Protein AF-A0A959U140-F1 (afdb_monomer)

Mean predicted aligned error: 4.35 Å

Sequence (196 aa):
MIEHEGTLISEELLEKRFVCDLNACQGACCEQGDSGAPLEVEEARLIKKHYAELEPYMTDRGRRAVAEQGTSVVDLDGELVTPLVQEYAECAFAKKDERGIWQCGIERAYNEGKVPFNKPISCHLYPIRVTKLKHHDALNYHEWPICAPACDCGAKLDVPVFRFLRKSLERVYGTTWFAGLEQIYAEWVKQRARGR

Nearest PDB structures (foldseek):
  2jaa-assembly1_A  TM=1.584E-01  e=1.236E+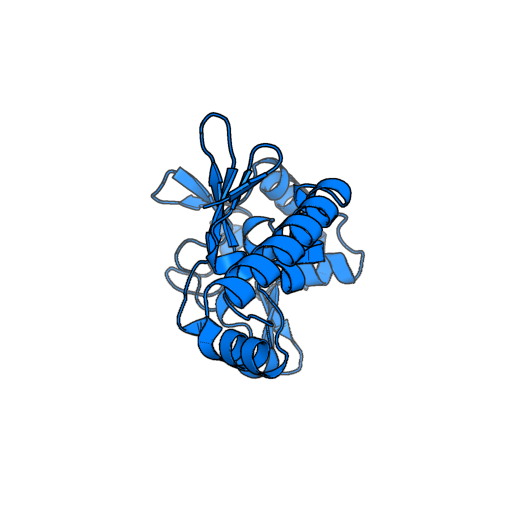00  Shigella flexneri
  5na8-assembly1_A  TM=2.380E-01  e=2.812E+00  Bacteroides thetaiotaomicron VPI-5482
  5na7-assembly1_A  TM=2.958E-01  e=7.734E+00  Bacteroides thetaiotaomicron VPI-5482
  5na8-assembly2_B  TM=2.260E-01  e=3.621E+00  Bacteroides thetaiotaomicron VPI-5482

Radius of gyration: 17.64 Å; Cα contacts (8 Å, |Δi|>4): 326; chains: 1; bounding box: 46×34×48 Å

Structure (mmCIF, N/CA/C/O backbone):
data_AF-A0A959U140-F1
#
_entry.id   AF-A0A959U140-F1
#
loop_
_atom_site.group_PDB
_atom_site.id
_atom_site.type_symbol
_atom_site.label_atom_id
_atom_site.label_alt_id
_atom_site.label_comp_id
_atom_site.label_asym_id
_atom_site.label_entity_id
_atom_site.label_seq_id
_atom_site.pdbx_PDB_ins_code
_atom_site.Cartn_x
_atom_site.Cartn_y
_atom_site.Cartn_z
_atom_site.occupancy
_atom_site.B_iso_or_equiv
_atom_site.auth_seq_id
_atom_site.auth_comp_id
_atom_site.auth_asym_id
_atom_site.auth_atom_id
_atom_site.pdbx_PDB_model_num
ATOM 1 N N . MET A 1 1 ? -10.167 10.375 17.890 1.00 85.81 1 MET A N 1
ATOM 2 C CA . MET A 1 1 ? -8.746 9.972 17.685 1.00 85.81 1 MET A CA 1
ATOM 3 C C . MET A 1 1 ? -8.290 9.236 18.932 1.00 85.81 1 MET A C 1
ATOM 5 O O . MET A 1 1 ? -8.556 9.726 20.023 1.00 85.81 1 MET A O 1
ATOM 9 N N . ILE A 1 2 ? -7.653 8.078 18.778 1.00 94.19 2 ILE A N 1
ATOM 10 C CA . ILE A 1 2 ? -7.236 7.191 19.872 1.00 94.19 2 ILE A CA 1
ATOM 11 C C . ILE A 1 2 ? -5.711 7.097 19.867 1.00 94.19 2 ILE A C 1
ATOM 13 O O . ILE A 1 2 ? -5.126 6.806 18.829 1.00 94.19 2 ILE A O 1
ATOM 17 N N . GLU A 1 3 ? -5.067 7.341 21.005 1.00 95.19 3 GLU A N 1
ATOM 18 C CA . GLU A 1 3 ? -3.620 7.161 21.143 1.00 95.19 3 GLU A CA 1
ATOM 19 C C . GLU A 1 3 ? -3.285 5.700 21.471 1.00 95.19 3 GLU A C 1
ATOM 21 O O . GLU A 1 3 ? -3.909 5.098 22.346 1.00 95.19 3 GLU A O 1
ATOM 26 N N . HIS A 1 4 ? -2.303 5.132 20.770 1.00 95.50 4 HIS A N 1
ATOM 27 C CA . HIS A 1 4 ? -1.826 3.766 20.986 1.00 95.50 4 HIS A CA 1
ATOM 28 C C . HIS A 1 4 ? -0.349 3.639 20.601 1.00 95.50 4 HIS A C 1
ATOM 30 O O . HIS A 1 4 ? -0.009 3.784 19.428 1.00 95.50 4 HIS A O 1
ATOM 36 N N . GLU A 1 5 ? 0.529 3.387 21.576 1.00 93.25 5 GLU A N 1
ATOM 37 C CA . GLU A 1 5 ? 1.962 3.098 21.364 1.00 93.25 5 GLU A CA 1
ATOM 38 C C . GLU A 1 5 ? 2.668 4.058 20.377 1.00 93.25 5 GLU A C 1
ATOM 40 O O . GLU A 1 5 ? 3.321 3.638 19.424 1.00 93.25 5 GLU A O 1
ATOM 45 N N . GLY A 1 6 ? 2.522 5.374 20.578 1.00 92.75 6 GLY A N 1
ATOM 46 C CA . GLY A 1 6 ? 3.150 6.374 19.702 1.00 92.75 6 GLY A CA 1
ATOM 47 C C . GLY A 1 6 ? 2.417 6.602 18.373 1.00 92.75 6 GLY A C 1
ATOM 48 O O . GLY A 1 6 ? 2.947 7.252 17.474 1.00 92.75 6 GLY A O 1
ATOM 49 N N . THR A 1 7 ? 1.185 6.111 18.238 1.00 96.25 7 THR A N 1
ATOM 50 C CA . THR A 1 7 ? 0.317 6.368 17.083 1.00 96.25 7 THR A CA 1
ATOM 51 C C . THR A 1 7 ? -0.971 7.070 17.501 1.00 96.25 7 THR A C 1
ATOM 53 O O . THR A 1 7 ? -1.496 6.827 18.586 1.00 96.25 7 THR A O 1
ATOM 56 N N . LEU A 1 8 ? -1.490 7.943 16.638 1.00 96.56 8 LEU A N 1
ATOM 57 C CA . LEU A 1 8 ? -2.809 8.558 16.755 1.00 96.56 8 LEU A CA 1
ATOM 58 C C . LEU A 1 8 ? -3.720 7.954 15.689 1.00 96.56 8 LEU A C 1
ATOM 60 O O . LEU A 1 8 ? -3.550 8.197 14.499 1.00 96.56 8 LEU A O 1
ATOM 64 N N . ILE A 1 9 ? -4.684 7.154 16.118 1.00 96.56 9 ILE A N 1
ATOM 65 C CA . ILE A 1 9 ? -5.546 6.350 15.256 1.00 96.56 9 ILE A CA 1
ATOM 66 C C . ILE A 1 9 ? -6.888 7.070 15.090 1.00 96.56 9 ILE A C 1
ATOM 68 O O . ILE A 1 9 ? -7.593 7.324 16.074 1.00 96.56 9 ILE A O 1
ATOM 72 N N . SER A 1 10 ? -7.268 7.400 13.852 1.00 96.75 10 SER A N 1
ATOM 73 C CA . SER A 1 10 ? -8.624 7.886 13.573 1.00 96.75 10 SER A CA 1
ATOM 74 C C . SER A 1 10 ? -9.651 6.789 13.872 1.00 96.75 10 SER A C 1
ATOM 76 O O . SER A 1 10 ? -9.468 5.626 13.517 1.00 96.75 10 SER A O 1
ATOM 78 N N . GLU A 1 11 ? -10.767 7.155 14.502 1.00 95.19 11 GLU A N 1
ATOM 79 C CA . GLU A 1 11 ? -11.855 6.214 14.812 1.00 95.19 11 GLU A CA 1
ATOM 80 C C . GLU A 1 11 ? -12.504 5.638 13.552 1.00 95.19 11 GLU A C 1
ATOM 82 O O . GLU A 1 11 ? -13.079 4.551 13.590 1.00 95.19 11 GLU A O 1
ATOM 87 N N . GLU A 1 12 ? -12.336 6.306 12.410 1.00 95.94 12 GLU A N 1
ATOM 88 C CA . GLU A 1 12 ? -12.775 5.797 11.114 1.00 95.94 12 GLU A CA 1
ATOM 89 C C . GLU A 1 12 ? -12.120 4.462 10.756 1.00 95.94 12 GLU A C 1
ATOM 91 O O . GLU A 1 12 ? -12.743 3.652 10.076 1.00 95.94 12 GLU A O 1
ATOM 96 N N . LEU A 1 13 ? -10.915 4.172 11.262 1.00 95.81 13 LEU A N 1
ATOM 97 C CA . LEU A 1 13 ? -10.267 2.873 11.049 1.00 95.81 13 LEU A CA 1
ATOM 98 C C . LEU A 1 13 ? -11.027 1.731 11.743 1.00 95.81 13 LEU A C 1
ATOM 100 O O . LEU A 1 13 ? -10.953 0.584 11.294 1.00 95.81 13 LEU A O 1
ATOM 104 N N . LEU A 1 14 ? -11.737 2.042 12.830 1.00 95.81 14 LEU A N 1
ATOM 105 C CA . LEU A 1 14 ? -12.550 1.107 13.612 1.00 95.81 14 LEU A CA 1
ATOM 106 C C . LEU A 1 14 ? -13.997 1.047 13.100 1.00 95.81 14 LEU A C 1
ATOM 108 O O . LEU A 1 14 ? -14.635 -0.008 13.130 1.00 95.81 14 LEU A O 1
ATOM 112 N N . GLU A 1 15 ? -14.516 2.180 12.629 1.00 94.06 15 GLU A N 1
ATOM 113 C CA . GLU A 1 15 ? -15.898 2.331 12.177 1.00 94.06 15 GLU A CA 1
ATOM 114 C C . GLU A 1 15 ? -16.108 1.887 10.732 1.00 94.06 15 GLU A C 1
ATOM 116 O O . GLU A 1 15 ? -17.000 1.080 10.457 1.00 94.06 15 GLU A O 1
ATOM 121 N N . LYS A 1 16 ? -15.291 2.389 9.803 1.00 94.69 16 LYS A N 1
ATOM 122 C CA . LYS A 1 16 ? -15.476 2.137 8.375 1.00 94.69 16 LYS A CA 1
ATOM 123 C C . LYS A 1 16 ? -15.203 0.672 8.059 1.00 94.69 16 LYS A C 1
ATOM 125 O O . LYS A 1 16 ? -14.376 0.004 8.690 1.00 94.69 16 LYS A O 1
ATOM 130 N N . ARG A 1 17 ? -15.921 0.175 7.057 1.00 94.94 17 ARG A N 1
ATOM 131 C CA . ARG A 1 17 ? -15.790 -1.188 6.557 1.00 94.94 17 ARG A CA 1
ATOM 132 C C . ARG A 1 17 ? -15.119 -1.179 5.201 1.00 94.94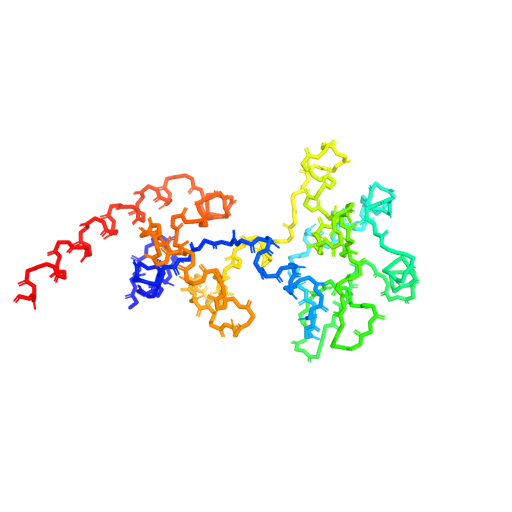 17 ARG A C 1
ATOM 134 O O . ARG A 1 17 ? -15.478 -0.372 4.350 1.00 94.94 17 ARG A O 1
ATOM 141 N N . PHE A 1 18 ? -14.140 -2.056 5.015 1.00 93.81 18 PHE A N 1
ATOM 142 C CA . PHE A 1 18 ? -13.343 -2.073 3.796 1.00 93.81 18 PHE A CA 1
ATOM 143 C C . PHE A 1 18 ? -12.771 -3.459 3.525 1.00 93.81 18 PHE A C 1
ATOM 145 O O . PHE A 1 18 ? -12.113 -4.040 4.385 1.00 93.81 18 PHE A O 1
ATOM 152 N N . VAL A 1 19 ? -12.974 -3.959 2.309 1.00 90.81 19 VAL A N 1
ATOM 153 C CA . VAL A 1 19 ? -12.273 -5.129 1.771 1.00 90.81 19 VAL A CA 1
ATOM 154 C C . VAL A 1 19 ? -11.965 -4.850 0.308 1.00 90.81 19 VAL A C 1
ATOM 156 O O . VAL A 1 19 ? -12.880 -4.685 -0.493 1.00 90.81 19 VAL A O 1
ATOM 159 N N . CYS A 1 20 ? -10.680 -4.789 -0.049 1.00 86.94 20 CYS A N 1
ATOM 160 C CA . CYS A 1 20 ? -10.283 -4.588 -1.441 1.00 86.94 20 CYS A CA 1
ATOM 161 C C . CYS A 1 20 ? -10.758 -5.760 -2.309 1.00 86.94 20 CYS A C 1
ATOM 163 O O . CYS A 1 20 ? -10.416 -6.912 -2.037 1.00 86.94 20 CYS A O 1
ATOM 165 N N . ASP A 1 21 ? -11.495 -5.452 -3.375 1.00 82.81 21 ASP A N 1
ATOM 166 C CA . ASP A 1 21 ? -11.892 -6.412 -4.400 1.00 82.81 21 ASP A CA 1
ATOM 167 C C . ASP A 1 21 ? -11.364 -5.956 -5.761 1.00 82.81 21 ASP A C 1
ATOM 169 O O . ASP A 1 21 ? -11.948 -5.097 -6.425 1.00 82.81 21 ASP A O 1
ATOM 173 N N . LEU A 1 22 ? -10.246 -6.553 -6.181 1.00 81.56 22 LEU A N 1
ATOM 174 C CA . LEU A 1 22 ? -9.619 -6.265 -7.470 1.00 81.56 22 LEU A CA 1
ATOM 175 C C . LEU A 1 22 ? -10.513 -6.639 -8.661 1.00 81.56 22 LEU A C 1
ATOM 177 O O . LEU A 1 22 ? -10.368 -6.044 -9.725 1.00 81.56 22 LEU A O 1
ATOM 181 N N . ASN A 1 23 ? -11.461 -7.571 -8.503 1.00 81.56 23 ASN A N 1
ATOM 182 C CA . ASN A 1 23 ? -12.421 -7.872 -9.567 1.00 81.56 23 ASN A CA 1
ATOM 183 C C . ASN A 1 23 ? -13.423 -6.730 -9.748 1.00 81.56 23 ASN A C 1
ATOM 185 O O . ASN A 1 23 ? -13.858 -6.475 -10.868 1.00 81.56 23 ASN A O 1
ATOM 189 N N . ALA A 1 24 ? -13.777 -6.046 -8.661 1.00 81.25 24 ALA A N 1
ATOM 190 C CA . ALA A 1 24 ? -14.727 -4.946 -8.691 1.00 81.25 24 ALA A CA 1
ATOM 191 C C . ALA A 1 24 ? -14.062 -3.612 -9.066 1.00 81.25 24 ALA A C 1
ATOM 193 O O . ALA A 1 24 ? -14.617 -2.862 -9.864 1.00 81.25 24 ALA A O 1
ATOM 194 N N . CYS A 1 25 ? -12.870 -3.318 -8.531 1.00 82.44 25 CYS A N 1
ATOM 195 C CA . CYS A 1 25 ? -12.177 -2.045 -8.777 1.00 82.44 25 CYS A CA 1
ATOM 196 C C . CYS A 1 25 ? -11.183 -2.077 -9.949 1.00 82.44 25 CYS A C 1
ATOM 198 O O . CYS A 1 25 ? -10.631 -1.036 -10.293 1.00 82.44 25 CYS A O 1
ATOM 200 N N . GLN A 1 26 ? -10.912 -3.252 -10.534 1.00 87.25 26 GLN A N 1
ATOM 201 C CA . GLN A 1 26 ? -9.998 -3.445 -11.674 1.00 87.25 26 GLN A CA 1
ATOM 202 C C . GLN A 1 26 ? -8.560 -2.934 -11.441 1.00 87.25 26 GLN A C 1
ATOM 204 O O . GLN A 1 26 ? -7.794 -2.745 -12.386 1.00 87.25 26 GLN A O 1
ATOM 209 N N . GLY A 1 27 ? -8.168 -2.738 -10.177 1.00 84.25 27 GLY A N 1
ATOM 210 C CA . GLY A 1 27 ? -6.861 -2.191 -9.812 1.00 84.25 27 GLY A CA 1
ATOM 211 C C . GLY A 1 27 ? -6.727 -0.686 -10.060 1.00 84.25 27 GLY A C 1
ATOM 212 O O . GLY A 1 27 ? -5.613 -0.210 -10.266 1.00 84.25 27 GLY A O 1
ATOM 213 N N . ALA A 1 28 ? -7.832 0.067 -10.012 1.00 84.62 28 ALA A N 1
ATOM 214 C CA . ALA A 1 28 ? -7.867 1.510 -10.272 1.00 84.62 28 ALA A CA 1
ATOM 215 C C . ALA A 1 28 ? -6.794 2.320 -9.518 1.00 84.62 28 ALA A C 1
ATOM 217 O O . ALA A 1 28 ? -6.257 3.275 -10.067 1.00 84.62 28 ALA A O 1
ATOM 218 N N . CYS A 1 29 ? -6.404 1.916 -8.302 1.00 82.69 29 CYS A N 1
ATOM 219 C CA . CYS A 1 29 ? -5.351 2.593 -7.533 1.00 82.69 29 CYS A CA 1
ATOM 220 C C . CYS A 1 29 ? -3.943 2.486 -8.150 1.00 82.69 29 CYS A C 1
ATOM 222 O O . CYS A 1 29 ? -3.062 3.257 -7.785 1.00 82.69 29 CYS A O 1
ATOM 224 N N . CYS A 1 30 ? -3.716 1.529 -9.054 1.00 84.62 30 CYS A N 1
ATOM 225 C CA . CYS A 1 30 ? -2.473 1.375 -9.815 1.00 84.62 30 CYS A CA 1
ATOM 226 C C . CYS A 1 30 ? -2.535 2.056 -11.195 1.00 84.62 30 CYS A C 1
ATOM 228 O O . CYS A 1 30 ? -1.489 2.281 -11.802 1.00 84.62 30 CYS A O 1
ATOM 230 N N . GLU A 1 31 ? -3.740 2.361 -11.687 1.00 84.25 31 GLU A N 1
ATOM 231 C CA . GLU A 1 31 ? -3.989 3.006 -12.984 1.00 84.25 31 GLU A CA 1
ATOM 232 C C . GLU A 1 31 ? -4.129 4.526 -12.869 1.00 84.25 31 GLU A C 1
ATOM 234 O O . GLU A 1 31 ? -3.655 5.251 -13.733 1.00 84.25 31 GLU A O 1
ATOM 239 N N . GLN A 1 32 ? -4.780 5.011 -11.813 1.00 79.50 32 GLN A N 1
ATOM 240 C CA . GLN A 1 32 ? -5.124 6.421 -11.630 1.00 79.50 32 GLN A CA 1
ATOM 241 C C . GLN A 1 32 ? -4.177 7.058 -10.609 1.00 79.50 32 GLN A C 1
ATOM 243 O O . GLN A 1 32 ? -4.588 7.410 -9.505 1.00 79.50 32 GLN A O 1
ATOM 248 N N . GLY A 1 33 ? -2.885 7.124 -10.934 1.00 73.50 33 GLY A N 1
ATOM 249 C CA . GLY A 1 33 ? -1.888 7.764 -10.079 1.00 73.50 33 GLY A CA 1
ATOM 250 C C . GLY A 1 33 ? -1.924 9.284 -10.220 1.00 73.50 33 GLY A C 1
ATOM 251 O O . GLY A 1 33 ? -1.907 9.780 -11.337 1.00 73.50 33 GLY A O 1
ATOM 252 N N . ASP A 1 34 ? -1.953 10.010 -9.101 1.00 74.62 34 ASP A N 1
ATOM 253 C CA . ASP A 1 34 ? -1.853 11.480 -9.081 1.00 74.62 34 ASP A CA 1
ATOM 254 C C . ASP A 1 34 ? -0.375 11.918 -9.062 1.00 74.62 34 ASP A C 1
ATOM 256 O O . ASP A 1 34 ? 0.154 12.381 -10.067 1.00 74.62 34 ASP A O 1
ATOM 260 N N . SER A 1 35 ? 0.337 11.603 -7.970 1.00 75.56 35 SER A N 1
ATOM 261 C CA . SER A 1 35 ? 1.776 11.881 -7.783 1.00 75.56 35 SER A CA 1
ATOM 262 C C . SER A 1 35 ? 2.632 10.603 -7.663 1.00 75.56 35 SER A C 1
ATOM 264 O O . SER A 1 35 ? 3.805 10.629 -7.319 1.00 75.56 35 SER A O 1
ATOM 266 N N . GLY A 1 36 ? 2.055 9.425 -7.927 1.00 85.56 36 GLY A N 1
ATOM 267 C CA . GLY A 1 36 ? 2.703 8.147 -7.611 1.00 85.56 36 GLY A CA 1
ATOM 268 C C . GLY A 1 36 ? 2.639 7.795 -6.122 1.00 85.56 36 GLY A C 1
ATOM 269 O O . GLY A 1 36 ? 1.980 8.457 -5.324 1.00 85.56 36 GLY A O 1
ATOM 270 N N . ALA A 1 37 ? 3.243 6.669 -5.747 1.00 90.12 37 ALA A N 1
ATOM 271 C CA . ALA A 1 37 ? 3.233 6.188 -4.372 1.00 90.12 37 ALA A CA 1
ATOM 272 C C . ALA A 1 37 ? 4.430 6.742 -3.590 1.00 90.12 37 ALA A C 1
ATOM 274 O O . ALA A 1 37 ? 5.555 6.504 -4.035 1.00 90.12 37 ALA A O 1
ATOM 275 N N . PRO A 1 38 ? 4.226 7.385 -2.424 1.00 93.31 38 PRO A N 1
ATOM 276 C CA . PRO A 1 38 ? 5.318 7.800 -1.548 1.00 93.31 38 PRO A CA 1
ATOM 277 C C . PRO A 1 38 ? 6.220 6.629 -1.161 1.00 93.31 38 PRO A C 1
ATOM 279 O O . PRO A 1 38 ? 5.736 5.525 -0.886 1.00 93.31 38 PRO A O 1
ATOM 282 N N . LEU A 1 39 ? 7.523 6.875 -1.147 1.00 94.75 39 LEU A N 1
ATOM 283 C CA . LEU A 1 39 ? 8.579 5.910 -0.886 1.00 94.75 39 LEU A CA 1
ATOM 284 C C . LEU A 1 39 ? 9.422 6.368 0.294 1.00 94.75 39 LEU A C 1
ATOM 286 O O . LEU A 1 39 ? 9.939 7.485 0.317 1.00 94.75 39 LEU A O 1
ATOM 290 N N . GLU A 1 40 ? 9.683 5.447 1.213 1.00 94.12 40 GLU A N 1
ATOM 291 C CA . GLU A 1 40 ? 10.79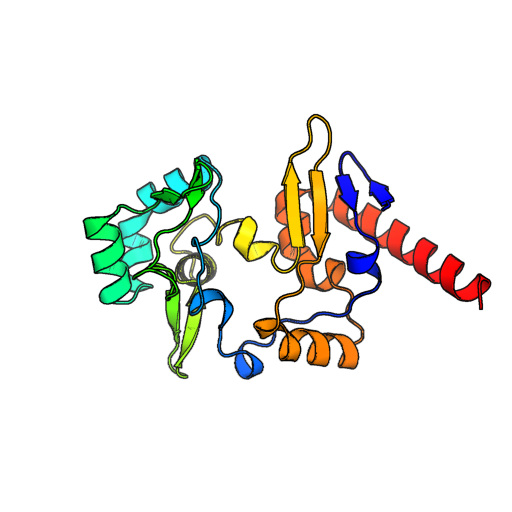3 5.623 2.140 1.00 94.12 40 GLU A CA 1
ATOM 292 C C . GLU A 1 40 ? 12.130 5.531 1.384 1.00 94.12 40 GLU A C 1
ATOM 294 O O . GLU A 1 40 ? 12.263 4.825 0.376 1.00 94.12 40 GLU A O 1
ATOM 299 N N . VAL A 1 41 ? 13.168 6.193 1.900 1.00 94.50 41 VAL A N 1
ATOM 300 C CA . VAL A 1 41 ? 14.502 6.213 1.266 1.00 94.50 41 VAL A CA 1
ATOM 301 C C . VAL A 1 41 ? 15.039 4.797 1.026 1.00 94.50 41 VAL A C 1
ATOM 303 O O . VAL A 1 41 ? 15.617 4.515 -0.027 1.00 94.50 41 VAL A O 1
ATOM 306 N N . GLU A 1 42 ? 14.831 3.884 1.976 1.00 95.44 42 GLU A N 1
ATOM 307 C CA . GLU A 1 42 ? 15.262 2.491 1.824 1.00 95.44 42 GLU A CA 1
ATOM 308 C C . GLU A 1 42 ? 14.416 1.715 0.808 1.00 95.44 42 GLU A C 1
ATOM 310 O O . GLU A 1 42 ? 14.955 0.871 0.092 1.00 95.44 42 GLU A O 1
ATOM 315 N N . GLU A 1 43 ? 13.123 2.021 0.671 1.00 96.44 43 GLU A N 1
ATOM 316 C CA . GLU A 1 43 ? 12.268 1.403 -0.349 1.00 96.44 43 GLU A CA 1
ATOM 317 C C . GLU A 1 43 ? 12.736 1.798 -1.751 1.00 96.44 43 GLU A C 1
ATOM 319 O O . GLU A 1 43 ? 12.936 0.927 -2.598 1.00 96.44 43 GLU A O 1
ATOM 324 N N . ALA A 1 44 ? 13.021 3.082 -1.982 1.00 96.56 44 ALA A N 1
ATOM 325 C CA . ALA A 1 44 ? 13.566 3.550 -3.255 1.00 96.56 44 ALA A CA 1
ATOM 326 C C . ALA A 1 44 ? 14.925 2.908 -3.581 1.00 96.56 44 ALA A C 1
ATOM 328 O O . ALA A 1 44 ? 15.179 2.516 -4.725 1.00 96.56 44 ALA A O 1
ATOM 329 N N . ARG A 1 45 ? 15.796 2.736 -2.577 1.00 97.19 45 ARG A N 1
ATOM 330 C CA . ARG A 1 45 ? 17.077 2.029 -2.746 1.00 97.19 45 ARG A CA 1
ATOM 331 C C . ARG A 1 45 ? 16.884 0.559 -3.107 1.00 97.19 45 ARG A C 1
ATOM 333 O O . ARG A 1 45 ? 17.585 0.069 -3.991 1.00 97.19 45 ARG A O 1
ATOM 340 N N . LEU A 1 46 ? 15.955 -0.137 -2.453 1.00 97.50 46 LEU A N 1
ATOM 341 C CA . LEU A 1 46 ? 15.643 -1.539 -2.741 1.00 97.50 46 LEU A CA 1
ATOM 342 C C . LEU A 1 46 ? 15.057 -1.713 -4.145 1.00 97.50 46 LEU A C 1
ATOM 344 O O . LEU A 1 46 ? 15.518 -2.584 -4.883 1.00 97.50 46 LEU A O 1
ATOM 348 N N . ILE A 1 47 ? 14.121 -0.848 -4.543 1.00 97.44 47 ILE A N 1
ATOM 349 C CA . ILE A 1 47 ? 13.550 -0.830 -5.898 1.00 97.44 47 ILE A CA 1
ATOM 350 C C . ILE A 1 47 ? 14.657 -0.623 -6.933 1.00 97.44 47 ILE A C 1
ATOM 352 O O . ILE A 1 47 ? 14.751 -1.386 -7.892 1.00 97.44 47 ILE A O 1
ATOM 356 N N . LYS A 1 48 ? 15.543 0.358 -6.717 1.00 97.50 48 LYS A N 1
ATOM 357 C CA . LYS A 1 48 ? 16.675 0.615 -7.615 1.00 97.50 48 LYS A CA 1
ATOM 358 C C . LYS A 1 48 ? 17.621 -0.580 -7.714 1.00 97.50 48 LYS A C 1
ATOM 360 O O . LYS A 1 48 ? 18.058 -0.931 -8.806 1.00 97.50 48 LYS A O 1
ATOM 365 N N . LYS A 1 49 ? 17.946 -1.197 -6.575 1.00 98.00 49 LYS A N 1
ATOM 366 C CA . LYS A 1 49 ? 18.856 -2.346 -6.495 1.00 98.00 49 LYS A CA 1
ATOM 367 C C . LYS A 1 49 ? 18.317 -3.569 -7.237 1.00 98.00 49 LYS A C 1
ATOM 369 O O . LYS A 1 49 ? 19.107 -4.278 -7.847 1.00 98.00 49 LYS A O 1
ATOM 374 N N . HIS A 1 50 ? 17.008 -3.799 -7.175 1.00 98.00 50 HIS A N 1
ATOM 375 C CA . HIS A 1 50 ? 16.346 -4.983 -7.726 1.00 98.00 50 HIS A CA 1
ATOM 376 C C . HIS A 1 50 ? 15.546 -4.694 -9.004 1.00 98.00 50 HIS A C 1
ATOM 378 O O . HIS A 1 50 ? 14.593 -5.400 -9.333 1.00 98.00 50 HIS A O 1
ATOM 384 N N . TYR A 1 51 ? 15.889 -3.623 -9.726 1.00 97.62 51 TYR A N 1
ATOM 385 C CA . TYR A 1 51 ? 15.142 -3.223 -10.917 1.00 97.62 51 TYR A CA 1
ATOM 386 C C . TYR A 1 51 ? 15.123 -4.318 -11.994 1.00 97.62 51 TYR A C 1
ATOM 388 O O . TYR A 1 51 ? 14.087 -4.539 -12.610 1.00 97.62 51 TYR A O 1
ATOM 396 N N . ALA A 1 52 ? 16.231 -5.040 -12.186 1.00 97.44 52 ALA A N 1
ATOM 397 C CA . ALA A 1 52 ? 16.318 -6.107 -13.184 1.00 97.44 52 ALA A CA 1
ATOM 398 C C . ALA A 1 52 ? 15.324 -7.250 -12.903 1.00 97.44 52 ALA A C 1
ATOM 400 O O . ALA A 1 52 ? 14.753 -7.826 -13.826 1.00 97.44 52 ALA A O 1
ATOM 401 N N . GLU A 1 53 ? 15.079 -7.559 -11.629 1.00 97.75 53 GLU A N 1
ATOM 402 C CA . GLU A 1 53 ? 14.089 -8.547 -11.203 1.00 97.75 53 GLU A CA 1
ATOM 403 C C . GLU A 1 53 ? 12.653 -8.013 -11.286 1.00 97.75 53 GLU A C 1
ATOM 405 O O . GLU A 1 53 ? 11.723 -8.800 -11.461 1.00 97.75 53 GLU A O 1
ATOM 410 N N . LEU A 1 54 ? 12.463 -6.694 -11.181 1.00 97.06 54 LEU A N 1
ATOM 411 C CA . LEU A 1 54 ? 11.163 -6.028 -11.308 1.00 97.06 54 LEU A CA 1
ATOM 412 C C . LEU A 1 54 ? 10.748 -5.800 -12.767 1.00 97.06 54 LEU A C 1
ATOM 414 O O . LEU A 1 54 ? 9.556 -5.817 -13.067 1.00 97.06 54 LEU A O 1
ATOM 418 N N . GLU A 1 55 ? 11.705 -5.624 -13.676 1.00 96.19 55 GLU A N 1
ATOM 419 C CA . GLU A 1 55 ? 11.472 -5.299 -15.085 1.00 96.19 55 GLU A CA 1
ATOM 420 C C . GLU A 1 55 ? 10.454 -6.235 -15.786 1.00 96.19 55 GLU A C 1
ATOM 422 O O . GLU A 1 55 ? 9.543 -5.730 -16.454 1.00 96.19 55 GLU A O 1
ATOM 427 N N . PRO A 1 56 ? 10.496 -7.576 -15.612 1.00 96.06 56 PRO A N 1
ATOM 428 C CA . PRO A 1 56 ? 9.523 -8.489 -16.228 1.00 96.06 56 PRO A CA 1
ATOM 429 C C . PRO A 1 56 ? 8.077 -8.284 -15.746 1.00 96.06 56 PRO A C 1
ATOM 431 O O . PRO A 1 56 ? 7.118 -8.703 -16.409 1.00 96.06 56 PRO A O 1
ATOM 434 N N . TYR A 1 57 ? 7.905 -7.629 -14.599 1.00 96.19 57 TYR A N 1
ATOM 435 C CA . TYR A 1 57 ? 6.618 -7.344 -13.968 1.00 96.19 57 TYR A CA 1
ATOM 436 C C . TYR A 1 57 ? 6.052 -5.975 -14.352 1.00 96.19 57 TYR A C 1
ATOM 438 O O . TYR A 1 57 ? 5.009 -5.593 -13.830 1.00 96.19 57 TYR A O 1
ATOM 446 N N . MET A 1 58 ? 6.682 -5.263 -15.289 1.00 95.81 58 MET A N 1
ATOM 447 C CA . MET A 1 58 ? 6.268 -3.936 -15.752 1.00 95.81 58 MET A CA 1
ATOM 448 C C . MET A 1 58 ? 5.719 -3.975 -17.186 1.00 95.81 58 MET A C 1
ATOM 450 O O . MET A 1 58 ? 5.928 -4.936 -17.936 1.00 95.81 58 MET A O 1
ATOM 454 N N . THR A 1 59 ? 4.992 -2.927 -17.579 1.00 95.31 59 THR A N 1
ATOM 455 C CA . THR A 1 59 ? 4.626 -2.687 -18.985 1.00 95.31 59 THR A CA 1
ATOM 456 C C . THR A 1 59 ? 5.775 -2.016 -19.737 1.00 95.31 59 THR A C 1
ATOM 458 O O . THR A 1 59 ? 6.636 -1.378 -19.137 1.00 95.31 59 THR A O 1
ATOM 461 N N . ASP A 1 60 ? 5.771 -2.076 -21.070 1.00 95.75 60 ASP A N 1
ATOM 462 C CA . ASP A 1 60 ? 6.761 -1.356 -21.884 1.00 95.75 60 ASP A CA 1
ATOM 463 C C . ASP A 1 60 ? 6.739 0.156 -21.639 1.00 95.75 60 ASP A C 1
ATOM 465 O O . ASP A 1 60 ? 7.785 0.801 -21.659 1.00 95.75 60 ASP A O 1
ATOM 469 N N . ARG A 1 61 ? 5.552 0.724 -21.383 1.00 95.75 61 ARG A N 1
ATOM 470 C CA . ARG A 1 61 ? 5.404 2.137 -21.011 1.00 95.75 61 ARG A CA 1
ATOM 471 C C . ARG A 1 61 ? 6.055 2.418 -19.657 1.00 95.75 61 ARG A C 1
ATOM 473 O O . ARG A 1 61 ? 6.831 3.360 -19.558 1.00 95.75 61 ARG A O 1
ATOM 480 N N . GLY A 1 62 ? 5.808 1.569 -18.658 1.00 96.00 62 GLY A N 1
ATOM 481 C CA . GLY A 1 62 ? 6.431 1.673 -17.338 1.00 96.00 62 GLY A CA 1
ATOM 482 C C . GLY A 1 62 ? 7.955 1.573 -17.386 1.00 96.00 62 GLY A C 1
ATOM 483 O O . GLY A 1 62 ? 8.651 2.371 -16.762 1.00 96.00 62 GLY A O 1
ATOM 484 N N . ARG A 1 63 ? 8.492 0.654 -18.197 1.00 96.94 63 ARG A N 1
ATOM 485 C CA . ARG A 1 63 ? 9.943 0.517 -18.405 1.00 96.94 63 ARG A CA 1
ATOM 486 C C . ARG A 1 63 ? 10.563 1.758 -19.040 1.00 96.94 63 ARG A C 1
ATOM 488 O O . ARG A 1 63 ? 11.635 2.179 -18.617 1.00 96.94 63 ARG A O 1
ATOM 495 N N . ARG A 1 64 ? 9.885 2.369 -20.019 1.00 96.69 64 ARG A N 1
ATOM 496 C CA . ARG A 1 64 ? 10.327 3.642 -20.614 1.00 96.69 64 ARG A CA 1
ATOM 497 C C . ARG A 1 64 ? 10.315 4.778 -19.597 1.00 96.69 64 ARG A C 1
ATOM 499 O O . ARG A 1 64 ? 11.316 5.471 -19.479 1.00 96.69 64 ARG A O 1
ATOM 506 N N . ALA A 1 65 ? 9.246 4.901 -18.812 1.00 95.44 65 ALA A N 1
ATOM 507 C CA . ALA A 1 65 ? 9.158 5.916 -17.767 1.00 95.44 65 ALA A CA 1
ATOM 508 C C . ALA A 1 65 ? 10.302 5.792 -16.749 1.00 95.44 65 ALA A C 1
ATOM 510 O O . ALA A 1 65 ? 10.949 6.785 -16.432 1.00 95.44 65 ALA A O 1
ATOM 511 N N . VAL A 1 66 ? 10.630 4.571 -16.307 1.00 96.50 66 VAL A N 1
ATOM 512 C CA . VAL A 1 66 ? 11.782 4.348 -15.418 1.00 96.50 66 VAL A CA 1
ATOM 513 C C . VAL A 1 66 ? 13.119 4.634 -16.105 1.00 96.50 66 VAL A C 1
ATOM 515 O O . VAL A 1 66 ? 14.029 5.150 -15.460 1.00 96.50 66 VAL A O 1
ATOM 518 N N . ALA A 1 67 ? 13.266 4.331 -17.395 1.00 95.88 67 ALA A N 1
ATOM 519 C CA . ALA A 1 67 ? 14.488 4.647 -18.134 1.00 95.88 67 ALA A CA 1
ATOM 520 C C . ALA A 1 67 ? 14.723 6.164 -18.267 1.00 95.88 67 ALA A C 1
ATOM 522 O O . ALA A 1 67 ? 15.869 6.606 -18.236 1.00 95.88 67 ALA A O 1
ATOM 523 N N . GLU A 1 68 ? 13.652 6.949 -18.397 1.00 96.00 68 GLU A N 1
ATOM 524 C CA . GLU A 1 68 ? 13.708 8.408 -18.555 1.00 96.00 68 GLU A CA 1
ATOM 525 C C . GLU A 1 68 ? 13.828 9.145 -17.214 1.00 96.00 68 GLU A C 1
ATOM 527 O O . GLU A 1 68 ? 14.611 10.084 -17.090 1.00 96.00 68 GLU A O 1
ATOM 532 N N . GLN A 1 69 ? 13.064 8.716 -16.208 1.00 95.56 69 GLN A N 1
ATOM 533 C CA . GLN A 1 69 ? 12.903 9.433 -14.938 1.00 95.56 69 GLN A CA 1
ATOM 534 C C . GLN A 1 69 ? 13.721 8.818 -13.790 1.00 95.56 69 GLN A C 1
ATOM 536 O O . GLN A 1 69 ? 14.010 9.481 -12.795 1.00 95.56 69 GLN A O 1
ATOM 541 N N . GLY A 1 70 ? 14.106 7.546 -13.914 1.00 96.06 70 GLY A N 1
ATOM 542 C CA . GLY A 1 70 ? 14.655 6.731 -12.833 1.00 96.06 70 GLY A CA 1
ATOM 543 C C . GLY A 1 70 ? 13.591 5.895 -12.116 1.00 96.06 70 GLY A C 1
ATOM 544 O O . GLY A 1 70 ? 12.403 5.961 -12.405 1.00 96.06 70 GLY A O 1
ATOM 545 N N . THR A 1 71 ? 14.014 5.068 -11.157 1.00 96.19 71 THR A N 1
ATOM 546 C CA . THR A 1 71 ? 13.121 4.167 -10.397 1.00 96.19 71 THR A CA 1
ATOM 547 C C . THR A 1 71 ? 12.281 4.873 -9.327 1.00 96.19 71 THR A C 1
ATOM 549 O O . THR A 1 71 ? 11.410 4.253 -8.722 1.00 96.19 71 THR A O 1
ATOM 552 N N . SER A 1 72 ? 12.575 6.143 -9.065 1.00 96.44 72 SER A N 1
ATOM 553 C CA . SER A 1 72 ? 11.930 7.008 -8.078 1.00 96.44 72 SER A CA 1
ATOM 554 C C . SER A 1 72 ? 12.164 8.463 -8.479 1.00 96.44 72 SER A C 1
ATOM 556 O O . SER A 1 72 ? 13.272 8.782 -8.920 1.00 96.44 72 SER A O 1
ATOM 558 N N . VAL A 1 73 ? 11.174 9.326 -8.274 1.00 95.44 73 VAL A N 1
ATOM 559 C CA . VAL A 1 73 ? 11.239 10.769 -8.558 1.00 95.44 73 VAL A CA 1
ATOM 560 C C . VAL A 1 73 ? 10.875 11.563 -7.309 1.00 95.44 73 VAL A C 1
ATOM 562 O O . VAL A 1 73 ? 10.314 11.003 -6.374 1.00 95.44 73 VAL A O 1
ATOM 565 N N . VAL A 1 74 ? 11.234 12.843 -7.269 1.00 94.50 74 VAL A N 1
ATOM 566 C CA . VAL A 1 74 ? 10.776 13.764 -6.222 1.00 94.50 74 VAL A CA 1
ATOM 567 C C . VAL A 1 74 ? 9.607 14.553 -6.790 1.00 94.50 74 VAL A C 1
ATOM 569 O O . VAL A 1 74 ? 9.744 15.111 -7.882 1.00 94.50 74 VAL A O 1
ATOM 572 N N . ASP A 1 75 ? 8.476 14.558 -6.096 1.00 90.88 75 ASP A N 1
ATOM 573 C CA . ASP A 1 75 ? 7.289 15.279 -6.542 1.00 90.88 75 ASP A CA 1
ATOM 574 C C . ASP A 1 75 ? 7.309 16.773 -6.176 1.00 90.88 75 ASP A C 1
ATOM 576 O O . ASP A 1 75 ? 8.307 17.310 -5.688 1.00 90.88 75 ASP A O 1
ATOM 580 N N . LEU A 1 76 ? 6.205 17.468 -6.466 1.00 86.88 76 LEU A N 1
ATOM 581 C CA . LEU A 1 76 ? 6.062 18.908 -6.228 1.00 86.88 76 LEU A CA 1
ATOM 582 C C . LEU A 1 76 ? 6.108 19.280 -4.740 1.00 86.88 76 LEU A C 1
ATOM 584 O O . LEU A 1 76 ? 6.513 20.397 -4.415 1.00 86.88 76 LEU A O 1
ATOM 588 N N . ASP A 1 77 ? 5.740 18.351 -3.858 1.00 85.94 77 ASP A N 1
ATOM 589 C CA . ASP A 1 77 ? 5.765 18.532 -2.407 1.00 85.94 77 ASP A CA 1
ATOM 590 C C . ASP A 1 77 ? 7.140 18.177 -1.808 1.00 85.94 77 ASP A C 1
ATOM 592 O O . ASP A 1 77 ? 7.382 18.357 -0.611 1.00 85.94 77 ASP A O 1
ATOM 596 N N . GLY A 1 78 ? 8.084 17.738 -2.647 1.00 89.31 78 GLY A N 1
ATOM 597 C CA . GLY A 1 78 ? 9.426 17.346 -2.235 1.00 89.31 78 GLY A CA 1
ATOM 598 C C . GLY A 1 78 ? 9.497 15.923 -1.680 1.00 89.31 78 GLY A C 1
ATOM 599 O O . GLY A 1 78 ? 10.520 15.559 -1.089 1.00 89.31 78 GLY A O 1
ATOM 600 N N . GLU A 1 79 ? 8.450 15.115 -1.859 1.00 90.50 79 GLU A N 1
ATOM 601 C CA . GLU A 1 79 ? 8.403 13.729 -1.407 1.00 90.50 79 GLU A CA 1
ATOM 602 C C . GLU A 1 79 ? 8.983 12.785 -2.463 1.00 90.50 79 GLU A C 1
ATOM 604 O O . GLU A 1 79 ? 8.825 12.962 -3.670 1.00 90.50 79 GLU A O 1
ATOM 609 N N . LEU A 1 80 ? 9.685 11.747 -2.006 1.00 95.00 80 LEU A N 1
ATOM 610 C CA . LEU A 1 80 ? 10.186 10.700 -2.887 1.00 95.00 80 LEU A CA 1
ATOM 611 C C . LEU A 1 80 ? 9.033 9.758 -3.235 1.00 95.00 80 LEU A C 1
ATOM 613 O O . LEU A 1 80 ? 8.442 9.159 -2.344 1.00 95.00 80 LEU A O 1
ATOM 617 N N . VAL A 1 81 ? 8.741 9.585 -4.519 1.00 95.31 81 VAL A N 1
ATOM 618 C CA . VAL A 1 81 ? 7.590 8.817 -5.010 1.00 95.31 81 VAL A CA 1
ATOM 619 C C . VAL A 1 81 ? 7.986 7.860 -6.139 1.00 95.31 81 VAL A C 1
ATOM 621 O O . VAL A 1 81 ? 9.039 7.991 -6.774 1.00 95.31 81 VAL A O 1
ATOM 624 N N . THR A 1 82 ? 7.146 6.861 -6.416 1.00 94.62 82 THR A N 1
ATOM 625 C CA . THR A 1 82 ? 7.284 6.036 -7.628 1.00 94.62 82 THR A CA 1
ATOM 626 C C . THR A 1 82 ? 6.965 6.861 -8.876 1.00 94.62 82 THR A C 1
ATOM 628 O O . THR A 1 82 ? 5.952 7.560 -8.866 1.00 94.62 82 THR A O 1
ATOM 631 N N . PRO A 1 83 ? 7.702 6.703 -9.985 1.00 94.31 83 PRO A N 1
ATOM 632 C CA . PRO A 1 83 ? 7.374 7.374 -11.234 1.00 94.31 83 PRO A CA 1
ATOM 633 C C . PRO A 1 83 ? 6.033 6.888 -11.794 1.00 94.31 83 PRO A C 1
ATOM 635 O O . PRO A 1 83 ? 5.672 5.706 -11.690 1.00 94.31 83 PRO A O 1
ATOM 638 N N . LEU A 1 84 ? 5.318 7.807 -12.431 1.00 93.94 84 LEU A N 1
ATOM 639 C CA . LEU A 1 84 ? 4.164 7.508 -13.268 1.00 93.94 84 LEU A CA 1
ATOM 640 C C . LEU A 1 84 ? 4.597 7.422 -14.732 1.00 93.94 84 LEU A C 1
ATOM 642 O O . LEU A 1 84 ? 5.603 8.004 -15.143 1.00 93.94 84 LEU A O 1
ATOM 646 N N . VAL A 1 85 ? 3.821 6.700 -15.538 1.00 92.19 85 VAL A N 1
ATOM 647 C CA . VAL A 1 85 ? 4.054 6.628 -16.988 1.00 92.19 85 VAL A CA 1
ATOM 648 C C . VAL A 1 85 ? 3.893 7.993 -17.661 1.00 92.19 85 VAL A C 1
ATOM 650 O O . VAL A 1 85 ? 4.599 8.299 -18.618 1.00 92.19 85 VAL A O 1
ATOM 653 N N . GLN A 1 86 ? 2.956 8.791 -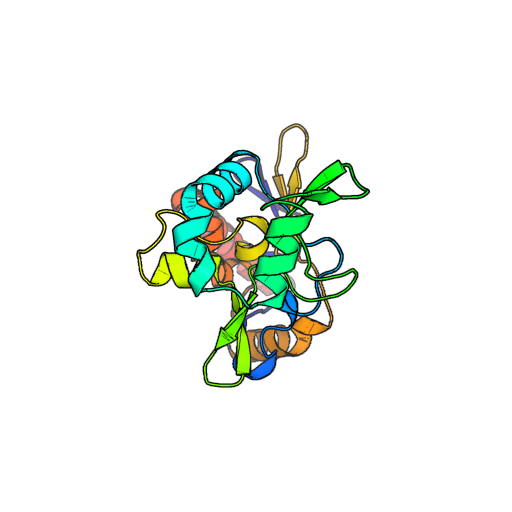17.164 1.00 87.19 86 GLN A N 1
ATOM 654 C CA . GLN A 1 86 ? 2.699 10.185 -17.518 1.00 87.19 86 GLN A CA 1
ATOM 655 C C . GLN A 1 86 ? 1.897 10.808 -16.362 1.00 87.19 86 GLN A C 1
ATOM 657 O O . GLN A 1 86 ? 1.442 10.079 -15.476 1.00 87.19 86 GLN A O 1
ATOM 662 N N . GLU A 1 87 ? 1.704 12.126 -16.364 1.00 81.00 87 GLU A N 1
ATOM 663 C CA . GLU A 1 87 ? 0.840 12.784 -15.376 1.00 81.00 87 GLU A CA 1
ATOM 664 C C . GLU A 1 87 ? -0.568 12.165 -15.380 1.00 81.00 87 GLU A C 1
ATOM 666 O O . GLU A 1 87 ? -1.123 11.872 -16.446 1.00 81.00 87 GLU A O 1
ATOM 671 N N . TYR A 1 88 ? -1.132 11.955 -14.187 1.00 82.12 88 TYR A N 1
ATOM 672 C CA . TYR A 1 88 ? -2.477 11.399 -13.992 1.00 82.12 88 TYR A CA 1
ATOM 673 C C . TYR A 1 88 ? -2.699 10.008 -14.616 1.00 82.12 88 TYR A C 1
ATOM 675 O O . TYR A 1 88 ? -3.786 9.709 -15.120 1.00 82.12 88 TYR A O 1
ATOM 683 N N . ALA A 1 89 ? -1.670 9.156 -14.628 1.00 88.31 89 ALA A N 1
ATOM 684 C CA . ALA A 1 89 ? -1.719 7.840 -15.265 1.00 88.31 89 ALA A CA 1
ATOM 685 C C . ALA A 1 89 ? -1.122 6.723 -14.404 1.00 88.31 89 ALA A C 1
ATOM 687 O O . ALA A 1 89 ? -0.900 6.877 -13.201 1.00 88.31 89 ALA A O 1
ATOM 688 N N . GLU A 1 90 ? -0.902 5.560 -15.022 1.00 91.50 90 GLU A N 1
ATOM 689 C CA . GLU A 1 90 ? -0.514 4.367 -14.293 1.00 91.50 90 GLU A CA 1
ATOM 690 C C . GLU A 1 90 ? 0.869 4.509 -13.648 1.00 91.50 90 GLU A C 1
ATOM 692 O O . GLU A 1 90 ? 1.785 5.143 -14.184 1.00 91.50 90 GLU A O 1
ATOM 697 N N . CYS A 1 91 ? 1.042 3.855 -12.500 1.00 94.50 91 CYS A N 1
ATOM 698 C CA . CYS A 1 91 ? 2.361 3.708 -11.897 1.00 94.50 91 CYS A CA 1
ATOM 699 C C . CYS A 1 91 ? 3.275 2.945 -12.863 1.00 94.50 91 CYS A C 1
ATOM 701 O O . CYS A 1 91 ? 2.870 1.938 -13.448 1.00 94.50 91 CYS A O 1
ATOM 703 N N . ALA A 1 92 ? 4.536 3.360 -12.991 1.00 95.81 92 ALA A N 1
ATOM 704 C CA . ALA A 1 92 ? 5.486 2.680 -13.869 1.00 95.81 92 ALA A CA 1
ATOM 705 C C . ALA A 1 92 ? 5.694 1.201 -13.489 1.00 95.81 92 ALA A C 1
ATOM 707 O O . ALA A 1 92 ? 5.991 0.367 -14.343 1.00 95.81 92 ALA A O 1
ATOM 708 N N . PHE A 1 93 ? 5.492 0.864 -12.212 1.00 95.56 93 PHE A N 1
ATOM 709 C CA . PHE A 1 93 ? 5.570 -0.503 -11.699 1.00 95.56 93 PHE A CA 1
ATOM 710 C C . PHE A 1 93 ? 4.247 -1.274 -11.777 1.00 95.56 93 PHE A C 1
ATOM 712 O O . PHE A 1 93 ? 4.169 -2.384 -11.256 1.00 95.56 93 PHE A O 1
ATOM 719 N N . ALA A 1 94 ? 3.198 -0.717 -12.381 1.00 93.88 94 ALA A N 1
ATOM 720 C CA . ALA A 1 94 ? 1.933 -1.411 -12.574 1.00 93.88 94 ALA A CA 1
ATOM 721 C C . ALA A 1 94 ? 1.946 -2.254 -13.858 1.00 93.88 94 ALA A C 1
ATOM 723 O O . ALA A 1 94 ? 2.530 -1.879 -14.880 1.00 93.88 94 ALA A O 1
ATOM 724 N N . LYS A 1 95 ? 1.260 -3.398 -13.822 1.00 93.25 95 LYS A N 1
ATOM 725 C CA . LYS A 1 95 ? 1.043 -4.262 -14.988 1.00 93.25 95 LYS A CA 1
ATOM 726 C C . LYS A 1 95 ? -0.294 -4.974 -14.875 1.00 93.25 95 LYS A C 1
ATOM 728 O O . LYS A 1 95 ? -0.712 -5.350 -13.784 1.00 93.25 95 LYS A O 1
ATOM 733 N N . LYS A 1 96 ? -0.958 -5.168 -16.014 1.00 91.62 96 LYS A N 1
ATOM 734 C CA . LYS A 1 96 ? -2.186 -5.960 -16.082 1.00 91.62 96 LYS A CA 1
ATOM 735 C C . LYS A 1 96 ? -1.883 -7.452 -15.976 1.00 91.62 96 LYS A C 1
ATOM 737 O O . LYS A 1 96 ? -0.909 -7.934 -16.559 1.00 91.62 96 LYS A O 1
ATOM 742 N N . ASP A 1 97 ? -2.718 -8.170 -15.239 1.00 89.56 97 ASP A N 1
ATOM 743 C CA . ASP A 1 97 ? -2.723 -9.629 -15.260 1.00 89.56 97 ASP A CA 1
ATOM 744 C C . ASP A 1 97 ? -3.379 -10.179 -16.540 1.00 89.56 97 ASP A C 1
ATOM 746 O O . ASP A 1 97 ? -3.809 -9.435 -17.423 1.00 89.56 97 ASP A O 1
ATOM 750 N N . GLU A 1 98 ? -3.461 -11.505 -16.644 1.00 89.38 98 GLU A N 1
ATOM 751 C CA . GLU A 1 98 ? -4.071 -12.208 -17.783 1.00 89.38 98 GLU A CA 1
ATOM 752 C C . GLU A 1 98 ? -5.561 -11.875 -17.973 1.00 89.38 98 GLU A C 1
ATOM 754 O O . GLU A 1 98 ? -6.109 -12.067 -19.056 1.00 89.38 98 GLU A O 1
ATOM 759 N N . ARG A 1 99 ? -6.220 -11.354 -16.931 1.00 89.12 99 ARG A N 1
ATOM 760 C CA . ARG A 1 99 ? -7.632 -10.959 -16.929 1.00 89.12 99 ARG A CA 1
ATOM 761 C C . ARG A 1 99 ? -7.815 -9.470 -17.235 1.00 89.12 99 ARG A C 1
ATOM 763 O O . ARG A 1 99 ? -8.951 -9.007 -17.294 1.00 89.12 99 ARG A O 1
ATOM 770 N N . GLY A 1 100 ? -6.726 -8.727 -17.441 1.00 89.25 100 GLY A N 1
ATOM 771 C CA . GLY A 1 100 ? -6.742 -7.293 -17.725 1.00 89.25 100 GLY A CA 1
ATOM 772 C C . GLY A 1 100 ? -6.818 -6.395 -16.486 1.00 89.25 100 GLY A C 1
ATOM 773 O O . GLY A 1 100 ? -6.951 -5.181 -16.650 1.00 89.25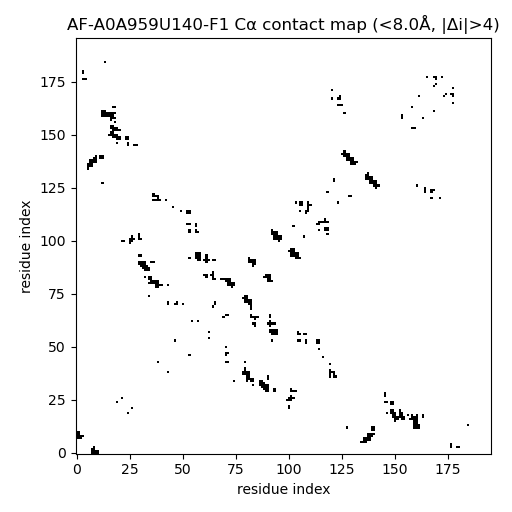 100 GLY A O 1
ATOM 774 N N . ILE A 1 101 ? -6.709 -6.955 -15.277 1.00 90.25 101 ILE A N 1
ATOM 775 C CA . ILE A 1 101 ? -6.788 -6.224 -14.004 1.00 90.25 101 ILE A CA 1
ATOM 776 C C . ILE A 1 101 ? -5.412 -5.653 -13.667 1.00 90.25 101 ILE A C 1
ATOM 778 O O . ILE A 1 101 ? -4.413 -6.373 -13.712 1.00 90.25 101 ILE A O 1
ATOM 782 N N . TRP A 1 102 ? -5.343 -4.373 -13.297 1.00 91.56 102 TRP A N 1
ATOM 783 C CA . TRP A 1 102 ? -4.086 -3.752 -12.886 1.00 91.56 102 TRP A CA 1
ATOM 784 C C . TRP A 1 102 ? -3.584 -4.305 -11.549 1.00 91.56 102 TRP A C 1
ATOM 786 O O . TRP A 1 102 ? -4.320 -4.389 -10.566 1.00 91.56 102 TRP A O 1
ATOM 796 N N . GLN A 1 103 ? -2.300 -4.654 -11.508 1.00 91.88 103 GLN A N 1
ATOM 797 C CA . GLN A 1 103 ? -1.613 -5.151 -10.322 1.00 91.88 103 GLN A CA 1
ATOM 798 C C . GLN A 1 103 ? -0.278 -4.433 -10.129 1.00 91.88 103 GLN A C 1
ATOM 800 O O . GLN A 1 103 ? 0.361 -3.983 -11.084 1.00 91.88 103 GLN A O 1
ATOM 805 N N . CYS A 1 104 ? 0.170 -4.365 -8.876 1.00 94.31 104 CYS A N 1
ATOM 806 C CA . CYS A 1 104 ? 1.500 -3.876 -8.545 1.00 94.31 104 CYS A CA 1
ATOM 807 C C . CYS A 1 104 ? 2.550 -4.941 -8.896 1.00 94.31 104 CYS A C 1
ATOM 809 O O . CYS A 1 104 ? 2.583 -6.020 -8.301 1.00 94.31 104 CYS A O 1
ATOM 811 N N . GLY A 1 105 ? 3.444 -4.624 -9.831 1.00 95.19 105 GLY A N 1
ATOM 812 C CA . GLY A 1 105 ? 4.537 -5.501 -10.244 1.00 95.19 105 GLY A CA 1
ATOM 813 C C . GLY A 1 105 ? 5.522 -5.803 -9.114 1.00 95.19 105 GLY A C 1
ATOM 814 O O . GLY A 1 105 ? 6.009 -6.925 -9.027 1.00 95.19 105 GLY A O 1
ATOM 815 N N . ILE A 1 106 ? 5.745 -4.856 -8.193 1.00 96.50 106 ILE A N 1
ATOM 816 C CA . ILE A 1 106 ? 6.598 -5.060 -7.007 1.00 96.50 106 ILE A CA 1
ATOM 817 C C . ILE A 1 106 ? 5.981 -6.100 -6.064 1.00 96.50 106 ILE A C 1
ATOM 819 O O . ILE A 1 106 ? 6.663 -7.027 -5.636 1.00 96.50 106 ILE A O 1
ATOM 823 N N . GLU A 1 107 ? 4.682 -5.985 -5.768 1.00 95.50 107 GLU A N 1
ATOM 824 C CA . GLU A 1 107 ? 3.973 -6.962 -4.928 1.00 95.50 107 GLU A CA 1
ATOM 825 C C . GLU A 1 107 ? 3.966 -8.350 -5.567 1.00 95.50 107 GLU A C 1
ATOM 827 O O . GLU A 1 107 ? 4.166 -9.356 -4.888 1.00 95.50 107 GLU A O 1
ATOM 832 N N . ARG A 1 108 ? 3.780 -8.414 -6.888 1.00 95.19 108 ARG A N 1
ATOM 833 C CA . ARG A 1 108 ? 3.811 -9.678 -7.617 1.00 95.19 108 ARG A CA 1
ATOM 834 C C . ARG A 1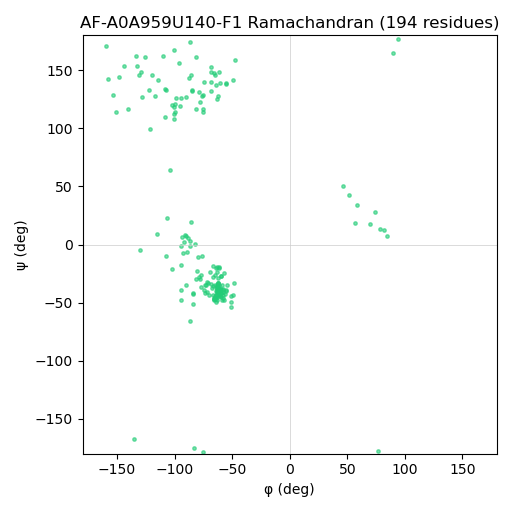 108 ? 5.199 -10.322 -7.586 1.00 95.19 108 ARG A C 1
ATOM 836 O O . ARG A 1 108 ? 5.303 -11.496 -7.241 1.00 95.19 108 ARG A O 1
ATOM 843 N N . ALA A 1 109 ? 6.255 -9.562 -7.872 1.00 96.56 109 ALA A N 1
ATOM 844 C CA . ALA A 1 109 ? 7.632 -10.044 -7.788 1.00 96.56 109 ALA A CA 1
ATOM 845 C C . ALA A 1 109 ? 7.982 -10.549 -6.378 1.00 96.56 109 ALA A C 1
ATOM 847 O O . ALA A 1 109 ? 8.650 -11.573 -6.236 1.00 96.56 109 ALA A O 1
ATOM 848 N N . TYR A 1 110 ? 7.498 -9.869 -5.336 1.00 97.19 110 TYR A N 1
ATOM 849 C CA . TYR A 1 110 ? 7.652 -10.300 -3.947 1.00 97.19 110 TYR A CA 1
ATOM 850 C C . TYR A 1 110 ? 6.930 -11.621 -3.662 1.00 97.19 110 TYR A C 1
ATOM 852 O O . TYR A 1 110 ? 7.532 -12.551 -3.128 1.00 97.19 110 TYR A O 1
ATOM 860 N N . ASN A 1 111 ? 5.660 -11.731 -4.059 1.00 95.50 111 ASN A N 1
ATOM 861 C CA . ASN A 1 111 ? 4.858 -12.943 -3.865 1.00 95.50 111 ASN A CA 1
ATOM 862 C C . ASN A 1 111 ? 5.436 -14.154 -4.619 1.00 95.50 111 ASN A C 1
ATOM 864 O O . ASN A 1 111 ? 5.282 -15.288 -4.171 1.00 95.50 111 ASN A O 1
ATOM 868 N N . GLU A 1 112 ? 6.125 -13.919 -5.738 1.00 96.44 112 GLU A N 1
ATOM 869 C CA . GLU A 1 112 ? 6.853 -14.935 -6.510 1.00 96.44 112 GLU A CA 1
ATOM 870 C C . GLU A 1 112 ? 8.301 -15.163 -6.015 1.00 96.44 112 GLU A C 1
ATOM 872 O O . GLU A 1 112 ? 9.051 -15.938 -6.617 1.00 96.44 112 GLU A O 1
ATOM 877 N N . GLY A 1 113 ? 8.719 -14.498 -4.931 1.00 97.12 113 GLY A N 1
ATOM 878 C CA . GLY A 1 113 ? 10.037 -14.660 -4.308 1.00 97.12 113 GLY A CA 1
ATOM 879 C C . GLY A 1 113 ? 11.209 -14.110 -5.127 1.00 97.12 113 GLY A C 1
ATOM 880 O O . GLY A 1 113 ? 12.352 -14.494 -4.881 1.00 97.12 113 GLY A O 1
ATOM 881 N N . LYS A 1 114 ? 10.955 -13.241 -6.114 1.00 97.62 114 LYS A N 1
ATOM 882 C CA . LYS A 1 114 ? 12.003 -12.633 -6.957 1.00 97.62 114 LYS A CA 1
ATOM 883 C C . LYS A 1 114 ? 12.726 -11.482 -6.279 1.00 97.62 114 LYS A C 1
ATOM 885 O O . LYS A 1 114 ? 13.886 -11.233 -6.584 1.00 97.62 114 LYS A O 1
ATOM 890 N N . VAL A 1 115 ? 12.047 -10.795 -5.365 1.00 97.12 115 VAL A N 1
ATOM 891 C CA . VAL A 1 115 ? 12.612 -9.691 -4.586 1.00 97.12 115 VAL A CA 1
ATOM 892 C C . VAL A 1 115 ? 12.352 -9.904 -3.094 1.00 97.12 115 VAL A C 1
ATOM 894 O O . VAL A 1 115 ? 11.327 -10.479 -2.726 1.00 97.12 115 VAL A O 1
ATOM 897 N N . PRO A 1 116 ? 13.252 -9.442 -2.207 1.00 96.19 116 PRO A N 1
ATOM 898 C CA . PRO A 1 116 ? 13.139 -9.697 -0.770 1.00 96.19 116 PRO A CA 1
ATOM 899 C C . PRO A 1 116 ? 12.189 -8.734 -0.038 1.00 96.19 116 PRO A C 1
ATOM 901 O O . PRO A 1 116 ? 12.052 -8.820 1.180 1.00 96.19 116 PRO A O 1
ATOM 904 N N . PHE A 1 117 ? 11.558 -7.796 -0.744 1.00 95.38 117 PHE A N 1
ATOM 905 C CA . PHE A 1 117 ? 10.721 -6.746 -0.167 1.00 95.38 117 PHE A CA 1
ATOM 906 C C . PHE A 1 117 ? 9.386 -6.658 -0.899 1.00 95.38 117 PHE A C 1
ATOM 908 O O . PHE A 1 117 ? 9.322 -6.870 -2.104 1.00 95.38 117 PHE A O 1
ATOM 915 N N . ASN A 1 118 ? 8.324 -6.335 -0.165 1.00 95.31 118 ASN A N 1
ATOM 916 C CA . ASN A 1 118 ? 6.993 -6.134 -0.731 1.00 95.31 118 ASN A CA 1
ATOM 917 C C . ASN A 1 118 ? 6.821 -4.678 -1.211 1.00 95.31 118 ASN A C 1
ATOM 919 O O . ASN A 1 118 ? 7.684 -3.836 -0.960 1.00 95.31 118 ASN A O 1
ATOM 923 N N . LYS A 1 119 ? 5.692 -4.370 -1.858 1.00 94.44 119 LYS A N 1
ATOM 924 C CA . LYS A 1 119 ? 5.315 -3.031 -2.328 1.00 94.44 119 LYS A CA 1
ATOM 925 C C . LYS A 1 119 ? 5.507 -1.939 -1.264 1.00 94.44 119 LYS A C 1
ATOM 927 O O . LYS A 1 119 ? 5.494 -2.262 -0.065 1.00 94.44 119 LYS A O 1
ATOM 932 N N . PRO A 1 120 ? 5.618 -0.667 -1.687 1.00 95.06 120 PRO A N 1
ATOM 933 C CA . PRO A 1 120 ? 5.792 0.453 -0.773 1.00 95.06 120 PRO A CA 1
ATOM 934 C C . PRO A 1 120 ? 4.780 0.445 0.371 1.00 95.06 120 PRO A C 1
ATOM 936 O O . PRO A 1 120 ? 3.606 0.112 0.164 1.00 95.06 120 PRO A O 1
ATOM 939 N N . ILE A 1 121 ? 5.220 0.810 1.575 1.00 94.50 121 ILE A N 1
ATOM 940 C CA . ILE A 1 121 ? 4.372 0.863 2.772 1.00 94.50 121 ILE A CA 1
ATOM 941 C C . ILE A 1 121 ? 3.150 1.752 2.522 1.00 94.50 121 ILE A C 1
ATOM 943 O O . ILE A 1 121 ? 2.040 1.365 2.887 1.00 94.50 121 ILE A O 1
ATOM 947 N N . SER A 1 122 ? 3.323 2.872 1.817 1.00 93.25 122 SER A N 1
ATOM 948 C CA . SER A 1 122 ? 2.241 3.789 1.436 1.00 93.25 122 SER A CA 1
ATOM 949 C C . SER A 1 122 ? 1.133 3.115 0.609 1.00 93.25 122 SER A C 1
ATOM 951 O O . SER A 1 122 ? -0.050 3.387 0.821 1.00 93.25 122 SER A O 1
ATOM 953 N N . CYS A 1 123 ? 1.484 2.202 -0.304 1.00 92.88 123 CYS A N 1
ATOM 954 C CA . CYS A 1 123 ? 0.531 1.386 -1.060 1.00 92.88 123 CYS A CA 1
ATOM 955 C C . CYS A 1 123 ? -0.036 0.235 -0.231 1.00 92.88 123 CYS A C 1
ATOM 957 O O . CYS A 1 123 ? -1.186 -0.154 -0.419 1.00 92.88 123 CYS A O 1
ATOM 959 N N . HIS A 1 124 ? 0.776 -0.369 0.637 1.00 94.38 124 HIS A N 1
ATOM 960 C CA . HIS A 1 124 ? 0.371 -1.528 1.429 1.00 94.38 124 HIS A CA 1
ATOM 961 C C . HIS A 1 124 ? -0.602 -1.167 2.545 1.00 94.38 124 HIS A C 1
ATOM 963 O O . HIS A 1 124 ? -1.503 -1.951 2.820 1.00 94.38 124 HIS A O 1
ATOM 969 N N . LEU A 1 125 ? -0.449 0.015 3.139 1.00 94.25 125 LEU A N 1
ATOM 970 C CA . LEU A 1 125 ? -1.352 0.537 4.158 1.00 94.25 125 LEU A CA 1
ATOM 971 C C . LEU A 1 125 ? -2.635 1.135 3.583 1.00 94.25 125 LEU A C 1
ATOM 973 O O . LEU A 1 125 ? -3.545 1.414 4.351 1.00 94.25 125 LEU A O 1
ATOM 977 N N . TYR A 1 126 ? -2.750 1.334 2.271 1.00 92.06 126 TYR A N 1
ATOM 978 C CA . TYR A 1 126 ? -3.929 1.971 1.694 1.00 92.06 126 TYR A CA 1
ATOM 979 C C . TYR A 1 126 ? -5.208 1.144 1.963 1.00 92.06 126 TYR A C 1
ATOM 981 O O . TYR A 1 126 ? -5.211 -0.050 1.652 1.00 92.06 126 TYR A O 1
ATOM 989 N N . PRO A 1 127 ? -6.300 1.723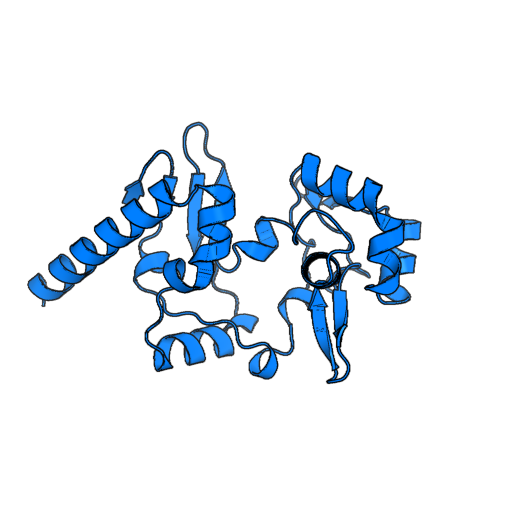 2.514 1.00 93.19 127 PRO A N 1
ATOM 990 C CA . PRO A 1 127 ? -6.656 3.153 2.536 1.00 93.19 127 PRO A CA 1
ATOM 991 C C . PRO A 1 127 ? -6.170 3.998 3.728 1.00 93.19 127 PRO A C 1
ATOM 993 O O . PRO A 1 127 ? -6.568 5.155 3.841 1.00 93.19 127 PRO A O 1
ATOM 996 N N . ILE A 1 128 ? -5.320 3.485 4.617 1.00 95.44 128 ILE A N 1
ATOM 997 C CA . ILE A 1 128 ? -4.698 4.294 5.676 1.00 95.44 128 ILE A CA 1
ATOM 998 C C . ILE A 1 128 ? -3.586 5.166 5.078 1.00 95.44 128 ILE A C 1
ATOM 1000 O O . ILE A 1 128 ? -2.682 4.676 4.396 1.00 95.44 128 ILE A O 1
ATOM 1004 N N . ARG A 1 129 ? -3.630 6.467 5.373 1.00 94.38 129 ARG A N 1
ATOM 1005 C CA . ARG A 1 129 ? -2.542 7.422 5.136 1.00 94.38 129 ARG A CA 1
ATOM 1006 C C . ARG A 1 129 ? -1.908 7.806 6.464 1.00 94.38 129 ARG A C 1
ATOM 1008 O O . ARG A 1 129 ? -2.610 8.098 7.431 1.00 94.38 129 ARG A O 1
ATOM 1015 N N . VAL A 1 130 ? -0.578 7.773 6.497 1.00 93.94 130 VAL A N 1
ATOM 1016 C CA . VAL A 1 130 ? 0.214 8.069 7.690 1.00 93.94 130 VAL A CA 1
ATOM 1017 C C . VAL A 1 130 ? 0.779 9.474 7.566 1.00 93.94 130 VAL A C 1
ATOM 1019 O O . VAL A 1 130 ? 1.535 9.754 6.642 1.00 93.94 130 VAL A O 1
ATOM 1022 N N . THR A 1 131 ? 0.439 10.343 8.509 1.00 92.56 131 THR A N 1
ATOM 1023 C CA . THR A 1 131 ? 1.063 11.660 8.652 1.00 92.56 131 THR A CA 1
ATOM 1024 C C . THR A 1 131 ? 2.095 11.590 9.769 1.00 92.56 131 THR A C 1
ATOM 1026 O O . THR A 1 131 ? 1.753 11.308 10.919 1.00 92.56 131 THR A O 1
ATOM 1029 N N . LYS A 1 132 ? 3.364 11.842 9.442 1.00 89.94 132 LYS A N 1
ATOM 1030 C CA . LYS A 1 132 ? 4.458 11.855 10.418 1.00 89.94 132 LYS A CA 1
ATOM 1031 C C . LYS A 1 132 ? 4.398 13.134 11.256 1.00 89.94 132 LYS A C 1
ATOM 1033 O O . LYS A 1 132 ? 4.588 14.232 10.738 1.00 89.94 132 LYS A O 1
ATOM 1038 N N . LEU A 1 133 ? 4.132 13.004 12.554 1.00 91.25 133 LEU A N 1
ATOM 1039 C CA . LEU A 1 133 ? 4.226 14.094 13.529 1.00 91.25 133 LEU A CA 1
ATOM 1040 C C . LEU A 1 133 ? 5.544 13.981 14.305 1.00 91.25 133 LEU A C 1
ATOM 1042 O O . LEU A 1 133 ? 6.216 12.955 14.293 1.00 91.25 133 LEU A O 1
ATOM 1046 N N . LYS A 1 134 ? 5.899 15.032 15.051 1.00 88.00 134 LYS A N 1
ATOM 1047 C CA . LYS A 1 134 ? 7.176 15.114 15.787 1.00 88.00 134 LYS A CA 1
ATOM 1048 C C . LYS A 1 134 ? 7.441 13.930 16.732 1.00 88.00 134 LYS A C 1
ATOM 1050 O O . LYS A 1 134 ? 8.591 13.556 16.932 1.00 88.00 134 LYS A O 1
ATOM 1055 N N . HIS A 1 135 ? 6.388 13.389 17.341 1.00 88.19 135 HIS A N 1
ATOM 1056 C CA . HIS A 1 135 ? 6.479 12.313 18.335 1.00 88.19 135 HIS A CA 1
ATOM 1057 C C . HIS A 1 135 ? 5.537 11.138 18.053 1.00 88.19 135 HIS A C 1
ATOM 1059 O O . HIS A 1 135 ? 5.578 10.160 18.789 1.00 88.19 135 HIS A O 1
ATOM 1065 N N . HIS A 1 136 ? 4.685 11.248 17.030 1.00 92.12 136 HIS A N 1
ATOM 1066 C CA . HIS A 1 136 ? 3.629 10.277 16.761 1.00 92.12 136 HIS A CA 1
ATOM 1067 C C . HIS A 1 136 ? 3.417 10.091 15.261 1.00 92.12 136 HIS A C 1
ATOM 1069 O O . HIS A 1 136 ? 3.606 11.025 14.486 1.00 92.12 136 HIS A O 1
ATOM 1075 N N . ASP A 1 137 ? 2.923 8.925 14.870 1.00 94.75 137 ASP A N 1
ATOM 1076 C CA . ASP A 1 137 ? 2.338 8.715 13.546 1.00 94.75 137 ASP A CA 1
ATOM 1077 C C . ASP A 1 137 ? 0.820 8.902 13.627 1.00 94.75 137 ASP A C 1
ATOM 1079 O O . ASP A 1 137 ? 0.168 8.247 14.436 1.00 94.75 137 ASP A O 1
ATOM 1083 N N . ALA A 1 138 ? 0.231 9.760 12.795 1.00 95.88 138 ALA A N 1
ATOM 1084 C CA . ALA A 1 138 ? -1.224 9.880 12.694 1.00 95.88 138 ALA A CA 1
ATOM 1085 C C . ALA A 1 138 ? -1.759 9.014 11.546 1.00 95.88 138 ALA A C 1
ATOM 1087 O O . ALA A 1 138 ? -1.399 9.219 10.388 1.00 95.88 138 ALA A O 1
ATOM 1088 N N . LEU A 1 139 ? -2.616 8.048 11.872 1.00 96.88 139 LEU A N 1
ATOM 1089 C CA . LEU A 1 139 ? -3.205 7.083 10.948 1.00 96.88 139 LEU A CA 1
ATOM 1090 C C . LEU A 1 139 ? -4.624 7.535 10.604 1.00 96.88 139 LEU A C 1
ATOM 1092 O O . LEU A 1 139 ? -5.544 7.428 11.422 1.00 96.88 139 LEU A O 1
ATOM 1096 N N . ASN A 1 140 ? -4.797 8.011 9.375 1.00 96.38 140 ASN A N 1
ATOM 1097 C CA . ASN A 1 140 ? -6.055 8.559 8.882 1.00 96.38 140 ASN A CA 1
ATOM 1098 C C . ASN A 1 140 ? -6.626 7.684 7.769 1.00 96.38 140 ASN A C 1
ATOM 1100 O O . ASN A 1 140 ? -5.887 7.173 6.928 1.00 96.38 140 ASN A O 1
ATOM 1104 N N . TYR A 1 141 ? -7.947 7.519 7.749 1.00 94.69 141 TYR A N 1
ATOM 1105 C CA . TYR A 1 141 ? -8.628 6.882 6.629 1.00 94.69 141 TYR A CA 1
ATOM 1106 C C . TYR A 1 141 ? -8.698 7.867 5.460 1.00 94.69 141 TYR A C 1
ATOM 1108 O O . TYR A 1 141 ? -9.139 9.000 5.634 1.00 94.69 141 TYR A O 1
ATOM 1116 N N . HIS A 1 142 ? -8.262 7.448 4.274 1.00 92.31 142 HIS A N 1
ATOM 1117 C CA . HIS A 1 142 ? -8.390 8.247 3.061 1.00 92.31 142 HIS A CA 1
ATOM 1118 C C . HIS A 1 142 ? -9.567 7.762 2.219 1.00 92.31 142 HIS A C 1
ATOM 1120 O O . HIS A 1 142 ? -9.528 6.673 1.638 1.00 92.31 142 HIS A O 1
ATOM 1126 N N . GLU A 1 143 ? -10.597 8.599 2.120 1.00 89.56 143 GLU A N 1
ATOM 1127 C CA . GLU A 1 143 ? -11.743 8.347 1.258 1.00 89.56 143 GLU A CA 1
ATOM 1128 C C . GLU A 1 143 ? -11.427 8.744 -0.185 1.00 89.56 143 GLU A C 1
ATOM 1130 O O . GLU A 1 143 ? -11.200 9.909 -0.498 1.00 89.56 143 GLU A O 1
ATOM 1135 N N . TRP A 1 144 ? -11.431 7.757 -1.079 1.00 85.88 144 TRP A N 1
ATOM 1136 C CA . TRP A 1 144 ? -11.238 7.970 -2.509 1.00 85.88 144 TRP A CA 1
ATOM 1137 C C . TRP A 1 144 ? -12.376 7.278 -3.268 1.00 85.88 144 TRP A C 1
ATOM 1139 O O . TRP A 1 144 ? -12.581 6.079 -3.050 1.00 85.88 144 TRP A O 1
ATOM 1149 N N . PRO A 1 145 ? -13.122 7.962 -4.162 1.00 86.06 145 PRO A N 1
ATOM 1150 C CA . PRO A 1 145 ? -14.290 7.360 -4.810 1.00 86.06 145 PRO A CA 1
ATOM 1151 C C . PRO A 1 145 ? -14.011 6.070 -5.589 1.00 86.06 145 PRO A C 1
ATOM 1153 O O . PRO A 1 145 ? -14.897 5.224 -5.695 1.00 86.06 145 PRO A O 1
ATOM 1156 N N . ILE A 1 146 ? -12.776 5.851 -6.059 1.00 84.75 146 ILE A N 1
ATOM 1157 C CA . ILE A 1 146 ? -12.385 4.594 -6.724 1.00 84.75 146 ILE A CA 1
ATOM 1158 C C . ILE A 1 146 ? -12.526 3.365 -5.809 1.00 84.75 146 ILE A C 1
ATOM 1160 O O . ILE A 1 146 ? -12.588 2.230 -6.282 1.00 84.75 146 ILE A O 1
ATOM 1164 N N . CYS A 1 147 ? -12.568 3.580 -4.493 1.00 86.88 147 CYS A N 1
ATOM 1165 C CA . CYS A 1 147 ? -12.702 2.544 -3.482 1.00 86.88 147 CYS A CA 1
ATOM 1166 C C . CYS A 1 147 ? -14.144 2.248 -3.079 1.00 86.88 147 CYS A C 1
ATOM 1168 O O . CYS A 1 147 ? -14.342 1.373 -2.237 1.00 86.88 147 CYS A O 1
ATOM 1170 N N . ALA A 1 148 ? -15.146 2.895 -3.684 1.00 87.69 148 ALA A N 1
ATOM 1171 C CA . ALA A 1 148 ? -16.550 2.597 -3.403 1.00 87.69 148 ALA A CA 1
ATOM 1172 C C . ALA A 1 148 ? -16.877 1.085 -3.473 1.00 87.69 148 ALA A C 1
ATOM 1174 O O . ALA A 1 148 ? -17.471 0.578 -2.519 1.00 87.69 148 ALA A O 1
ATOM 1175 N N . PRO A 1 149 ? -16.388 0.307 -4.469 1.00 88.00 149 PRO A N 1
ATOM 1176 C CA . PRO A 1 149 ? -16.625 -1.138 -4.487 1.00 88.00 149 PRO A CA 1
ATOM 1177 C C . PRO A 1 149 ? -16.010 -1.882 -3.289 1.00 88.00 149 PRO A C 1
ATOM 1179 O O . PRO A 1 149 ? -16.571 -2.867 -2.808 1.00 88.00 149 PRO A O 1
ATOM 1182 N N . ALA A 1 150 ? -14.865 -1.412 -2.783 1.00 89.12 150 ALA A N 1
ATOM 1183 C CA . ALA A 1 150 ? -14.198 -1.999 -1.622 1.00 89.12 150 ALA A CA 1
ATOM 1184 C C . ALA A 1 150 ? -14.927 -1.672 -0.306 1.00 89.12 150 ALA A C 1
ATOM 1186 O O . ALA A 1 150 ? -14.996 -2.517 0.592 1.00 89.12 150 ALA A O 1
ATOM 1187 N N . CYS A 1 151 ? -15.512 -0.475 -0.204 1.00 89.00 151 CYS A N 1
ATOM 1188 C CA . CYS A 1 151 ? -16.387 -0.091 0.903 1.00 89.00 151 CYS A CA 1
ATOM 1189 C C . CYS A 1 151 ? -17.660 -0.951 0.924 1.00 89.00 151 CYS A C 1
ATOM 1191 O O . CYS A 1 151 ? -18.009 -1.497 1.970 1.00 89.00 151 CYS A O 1
ATOM 1193 N N . ASP A 1 152 ? -18.303 -1.150 -0.231 1.00 88.81 152 ASP A N 1
ATOM 1194 C CA . ASP A 1 152 ? -19.498 -1.996 -0.358 1.00 88.81 152 ASP A CA 1
ATOM 1195 C C . ASP A 1 152 ? -19.209 -3.455 0.017 1.00 88.81 152 ASP A C 1
ATOM 1197 O O . ASP A 1 152 ? -19.997 -4.101 0.713 1.00 88.81 152 ASP A O 1
ATOM 1201 N N . CYS A 1 153 ? -18.067 -3.987 -0.429 1.00 89.38 153 CYS A N 1
ATOM 1202 C CA . CYS A 1 153 ? -17.616 -5.331 -0.072 1.00 89.38 153 CYS A CA 1
ATOM 1203 C C . CYS A 1 153 ? -17.354 -5.448 1.435 1.00 89.38 153 CYS A C 1
ATOM 1205 O O . CYS A 1 153 ? -17.860 -6.360 2.094 1.00 89.38 153 CYS A O 1
ATOM 1207 N N . GLY A 1 154 ? -16.631 -4.480 2.001 1.00 89.25 154 GLY A N 1
ATOM 1208 C CA . GLY A 1 154 ? -16.364 -4.428 3.431 1.00 89.25 154 GLY A CA 1
ATOM 1209 C C . GLY A 1 154 ? -17.635 -4.353 4.266 1.00 89.25 154 GLY A C 1
ATOM 1210 O O . GLY A 1 154 ? -17.734 -5.053 5.272 1.00 89.25 154 GLY A O 1
ATOM 1211 N N . ALA A 1 155 ? -18.616 -3.549 3.849 1.00 90.50 155 ALA A N 1
ATOM 1212 C CA . ALA A 1 155 ? -19.899 -3.421 4.531 1.00 90.50 155 ALA A CA 1
ATOM 1213 C C . ALA A 1 155 ? -20.682 -4.742 4.540 1.00 90.50 155 ALA A C 1
ATOM 1215 O O . ALA A 1 155 ? -21.262 -5.100 5.562 1.00 90.50 155 ALA A O 1
ATOM 1216 N N . LYS A 1 156 ? -20.652 -5.502 3.436 1.00 92.12 156 LYS A N 1
ATOM 1217 C CA . LYS A 1 156 ? -21.291 -6.829 3.347 1.00 92.12 156 LYS A CA 1
ATOM 1218 C C . LYS A 1 156 ? -20.622 -7.875 4.239 1.00 92.12 156 LYS A C 1
ATOM 1220 O O . LYS A 1 156 ? -21.312 -8.728 4.787 1.00 92.12 156 LYS A O 1
ATOM 1225 N N . LEU A 1 157 ? -19.295 -7.830 4.353 1.00 92.25 157 LEU A N 1
ATOM 1226 C CA . LEU A 1 157 ? -18.507 -8.786 5.140 1.00 92.25 157 LEU A CA 1
ATOM 1227 C C . LEU A 1 157 ? -18.310 -8.358 6.606 1.00 92.25 157 LEU A C 1
ATOM 1229 O O . LEU A 1 157 ? -17.745 -9.123 7.382 1.00 92.25 157 LEU A O 1
ATOM 1233 N N . ASP A 1 158 ? -18.747 -7.149 6.968 1.00 93.00 158 ASP A N 1
ATOM 1234 C CA . ASP A 1 158 ? -18.541 -6.508 8.274 1.00 93.00 158 ASP A CA 1
ATOM 1235 C C . ASP A 1 158 ? -17.067 -6.506 8.731 1.00 93.00 158 ASP A C 1
ATOM 1237 O O . ASP A 1 158 ? -16.738 -6.765 9.889 1.00 93.00 158 ASP A O 1
ATOM 1241 N N . VAL A 1 159 ? -16.145 -6.203 7.809 1.00 94.25 159 VAL A N 1
ATOM 1242 C CA . VAL A 1 159 ? -14.702 -6.153 8.101 1.00 94.25 159 VAL A CA 1
ATOM 1243 C C . VAL A 1 159 ? -14.246 -4.702 8.306 1.00 94.25 159 VAL A C 1
ATOM 1245 O O . VAL A 1 159 ? -14.274 -3.925 7.348 1.00 94.25 159 VAL A O 1
ATOM 1248 N N . PRO A 1 160 ? -13.807 -4.315 9.521 1.00 95.31 160 PRO A N 1
ATOM 1249 C CA . PRO A 1 160 ? -13.205 -3.008 9.779 1.00 95.31 160 PRO A CA 1
ATOM 1250 C C . PRO A 1 160 ? -11.923 -2.784 8.969 1.00 95.31 160 PRO A C 1
ATOM 1252 O O . PRO A 1 160 ? -11.149 -3.724 8.762 1.00 95.31 160 PRO A O 1
ATOM 1255 N N . VAL A 1 161 ? -11.646 -1.528 8.601 1.00 95.88 161 VAL A N 1
ATOM 1256 C CA . VAL A 1 161 ? -10.441 -1.136 7.839 1.00 95.88 161 VAL A CA 1
ATOM 1257 C C . VAL A 1 161 ? -9.160 -1.681 8.474 1.00 95.88 161 VAL A C 1
ATOM 1259 O O . VAL A 1 161 ? -8.351 -2.307 7.786 1.00 95.88 161 VAL A O 1
ATOM 1262 N N . PHE A 1 162 ? -8.975 -1.493 9.787 1.00 96.44 162 PHE A N 1
ATOM 1263 C CA . PHE A 1 162 ? -7.740 -1.928 10.448 1.00 96.44 162 PHE A CA 1
ATOM 1264 C C . PHE A 1 162 ? -7.533 -3.450 10.369 1.00 96.44 162 PHE A C 1
ATOM 1266 O O . PHE A 1 162 ? -6.402 -3.908 10.225 1.00 96.44 162 PHE A O 1
ATOM 1273 N N . ARG A 1 163 ? -8.614 -4.245 10.395 1.00 96.12 163 ARG A N 1
ATOM 1274 C CA . ARG A 1 163 ? -8.534 -5.711 10.287 1.00 96.12 163 ARG A CA 1
ATOM 1275 C C . ARG A 1 163 ? -8.176 -6.167 8.886 1.00 96.12 163 ARG A C 1
ATOM 1277 O O . ARG A 1 163 ? -7.368 -7.082 8.740 1.00 96.12 163 ARG A O 1
ATOM 1284 N N . PHE A 1 164 ? -8.741 -5.526 7.863 1.00 95.50 164 PHE A N 1
ATOM 1285 C CA . PHE A 1 164 ? -8.340 -5.780 6.479 1.00 95.50 164 PHE A CA 1
ATOM 1286 C C . PHE A 1 164 ? -6.837 -5.515 6.287 1.00 95.50 164 PHE A C 1
ATOM 1288 O O . PHE A 1 164 ? -6.128 -6.316 5.680 1.00 95.50 164 PHE A O 1
ATOM 1295 N N . LEU A 1 165 ? -6.333 -4.444 6.903 1.00 96.06 165 LEU A N 1
ATOM 1296 C CA . LEU A 1 165 ? -4.933 -4.022 6.849 1.00 96.06 165 LEU A CA 1
ATOM 1297 C C . LEU A 1 165 ? -4.027 -4.690 7.888 1.00 96.06 165 LEU A C 1
ATOM 1299 O O . LEU A 1 165 ? -2.928 -4.199 8.150 1.00 96.06 165 LEU A O 1
ATOM 1303 N N . ARG A 1 166 ? -4.430 -5.831 8.458 1.00 96.94 166 ARG A N 1
ATOM 1304 C CA . ARG A 1 166 ? -3.639 -6.543 9.469 1.00 96.94 166 ARG A CA 1
ATOM 1305 C C . ARG A 1 166 ? -2.194 -6.773 9.031 1.00 96.94 166 ARG A C 1
ATOM 1307 O O . ARG A 1 166 ? -1.280 -6.347 9.721 1.00 96.94 166 ARG A O 1
ATOM 1314 N N . LYS A 1 167 ? -1.977 -7.383 7.860 1.00 95.12 167 LYS A N 1
ATOM 1315 C CA . LYS A 1 167 ? -0.620 -7.699 7.369 1.00 95.12 167 LYS A CA 1
ATOM 1316 C C . LYS A 1 167 ? 0.243 -6.449 7.180 1.00 95.12 167 LYS A C 1
ATOM 1318 O O . LYS A 1 167 ? 1.441 -6.482 7.447 1.00 95.12 167 LYS A O 1
ATOM 1323 N N . SER A 1 168 ? -0.344 -5.356 6.698 1.00 95.44 168 SER A N 1
ATOM 1324 C CA . SER A 1 168 ? 0.368 -4.096 6.481 1.00 95.44 168 SER A CA 1
ATOM 1325 C C . SER A 1 168 ? 0.664 -3.363 7.785 1.00 95.44 168 SER A C 1
ATOM 1327 O O . SER A 1 168 ? 1.762 -2.841 7.939 1.00 95.44 168 SER A O 1
ATOM 1329 N N . LEU A 1 169 ? -0.268 -3.373 8.741 1.00 96.75 169 LEU A N 1
ATOM 1330 C CA . LEU A 1 169 ? -0.077 -2.769 10.059 1.00 96.75 169 LEU A CA 1
ATOM 1331 C C . LEU A 1 169 ? 0.931 -3.564 10.891 1.00 96.75 169 LEU A C 1
ATOM 1333 O O . LEU A 1 169 ? 1.835 -2.972 11.467 1.00 96.75 169 LEU A O 1
ATOM 1337 N N . GLU A 1 170 ? 0.851 -4.896 10.883 1.00 97.19 170 GLU A N 1
ATOM 1338 C CA . GLU A 1 170 ? 1.837 -5.767 11.535 1.00 97.19 170 GLU A CA 1
ATOM 1339 C C . GLU A 1 170 ? 3.236 -5.595 10.924 1.00 97.19 170 GLU A C 1
ATOM 1341 O O . GLU A 1 170 ? 4.224 -5.645 11.651 1.00 97.19 170 GLU A O 1
ATOM 1346 N N . ARG A 1 171 ? 3.346 -5.341 9.610 1.00 94.88 171 ARG A N 1
ATOM 1347 C CA . ARG A 1 171 ? 4.635 -5.056 8.954 1.00 94.88 171 ARG A CA 1
ATOM 1348 C C . ARG A 1 171 ? 5.286 -3.769 9.472 1.00 94.88 171 ARG A C 1
ATOM 1350 O O . ARG A 1 171 ? 6.510 -3.710 9.512 1.00 94.88 171 ARG A O 1
ATOM 1357 N N . VAL A 1 172 ? 4.496 -2.748 9.806 1.00 94.44 172 VAL A N 1
ATOM 1358 C CA . VAL A 1 172 ? 5.005 -1.417 10.182 1.00 94.44 172 VAL A CA 1
ATOM 1359 C C . VAL A 1 172 ? 5.154 -1.275 11.695 1.00 94.44 172 VAL A C 1
ATOM 1361 O O . VAL A 1 172 ? 6.200 -0.842 12.165 1.00 94.44 172 VAL A O 1
ATOM 1364 N N . TYR A 1 173 ? 4.131 -1.669 12.451 1.00 96.19 173 TYR A N 1
ATOM 1365 C CA . TYR A 1 173 ? 4.050 -1.466 13.900 1.00 96.19 173 TYR A CA 1
ATOM 1366 C C . TYR A 1 173 ? 4.248 -2.757 14.712 1.00 96.19 173 TYR A C 1
ATOM 1368 O O . TYR A 1 173 ? 4.430 -2.711 15.926 1.00 96.19 173 TYR A O 1
ATOM 1376 N N . GLY A 1 174 ? 4.260 -3.923 14.061 1.00 97.12 174 GLY A N 1
ATOM 1377 C CA . GLY A 1 174 ? 4.464 -5.214 14.715 1.00 97.12 174 GLY A CA 1
ATOM 1378 C C . GLY A 1 174 ? 3.177 -5.889 15.197 1.00 97.12 174 GLY A C 1
ATOM 1379 O O . GLY A 1 174 ? 2.104 -5.295 15.306 1.00 97.12 174 GLY A O 1
ATOM 1380 N N . THR A 1 175 ? 3.290 -7.182 15.501 1.00 97.25 175 THR A N 1
ATOM 1381 C CA . THR A 1 175 ? 2.159 -8.020 15.936 1.00 97.25 175 THR A CA 1
ATOM 1382 C C . THR A 1 175 ? 1.635 -7.640 17.317 1.00 97.25 175 THR A C 1
ATOM 1384 O O . THR A 1 175 ? 0.435 -7.739 17.563 1.00 97.25 175 THR A O 1
ATOM 1387 N N . THR A 1 176 ? 2.516 -7.195 18.218 1.00 97.38 176 THR A N 1
ATOM 1388 C CA . THR A 1 176 ? 2.139 -6.757 19.571 1.00 97.38 176 THR A CA 1
ATOM 1389 C C . THR A 1 176 ? 1.276 -5.502 19.515 1.00 97.38 176 THR A C 1
ATOM 1391 O O . THR A 1 176 ? 0.196 -5.481 20.102 1.00 97.38 176 THR A O 1
ATOM 1394 N N . TRP A 1 177 ? 1.693 -4.513 18.719 1.00 97.69 177 TRP A N 1
ATOM 1395 C CA . TRP A 1 177 ? 0.921 -3.298 18.486 1.00 97.69 177 TRP A CA 1
ATOM 1396 C C . TRP A 1 177 ? -0.466 -3.618 17.920 1.00 97.69 177 TRP A C 1
ATOM 1398 O O . TRP A 1 177 ? -1.475 -3.119 18.422 1.00 97.69 177 TRP A O 1
ATOM 1408 N N . PHE A 1 178 ? -0.542 -4.512 16.925 1.00 97.88 178 PHE A N 1
ATOM 1409 C CA . PHE A 1 178 ? -1.816 -4.907 16.315 1.00 97.88 178 PHE A CA 1
ATOM 1410 C C . PHE A 1 178 ? -2.745 -5.613 17.313 1.00 97.88 178 PHE A C 1
ATOM 1412 O O . PHE A 1 178 ? -3.948 -5.352 17.338 1.00 97.88 178 PHE A O 1
ATOM 1419 N N . ALA A 1 179 ? -2.198 -6.472 18.178 1.00 97.81 179 ALA A N 1
ATOM 1420 C CA . ALA A 1 179 ? -2.971 -7.103 19.245 1.00 97.81 179 ALA A CA 1
ATOM 1421 C C . ALA A 1 179 ? -3.539 -6.069 20.236 1.00 97.81 179 ALA A C 1
ATOM 1423 O O . ALA A 1 179 ? -4.681 -6.213 20.674 1.00 97.81 179 ALA A O 1
ATOM 1424 N N . GLY A 1 180 ? -2.784 -5.010 20.546 1.00 97.62 180 GLY A N 1
ATOM 1425 C CA . GLY A 1 180 ? -3.280 -3.870 21.322 1.00 97.62 180 GLY A CA 1
ATOM 1426 C C . GLY A 1 180 ? -4.440 -3.149 20.629 1.00 97.62 180 GLY A C 1
ATOM 1427 O O . GLY A 1 180 ? -5.467 -2.882 21.255 1.00 97.62 180 GLY A O 1
ATOM 1428 N N . LEU A 1 181 ? -4.345 -2.935 19.314 1.00 97.44 181 LEU A N 1
ATOM 1429 C CA . LEU A 1 181 ? -5.423 -2.324 18.532 1.00 97.44 181 LEU A CA 1
ATOM 1430 C C . LEU A 1 181 ? -6.711 -3.168 18.526 1.00 97.44 181 LEU A C 1
ATOM 1432 O O . LEU A 1 181 ? -7.807 -2.617 18.620 1.00 97.44 181 LEU A O 1
ATOM 1436 N N . GLU A 1 182 ? -6.610 -4.498 18.485 1.00 97.69 182 GLU A N 1
ATOM 1437 C CA . GLU A 1 182 ? -7.776 -5.388 18.629 1.00 97.69 182 GLU A CA 1
ATOM 1438 C C . GLU A 1 182 ? -8.453 -5.250 20.004 1.00 97.69 182 GLU A C 1
ATOM 1440 O O . GLU A 1 182 ? -9.684 -5.273 20.094 1.00 97.69 182 GLU A O 1
ATOM 1445 N N . GLN A 1 183 ? -7.680 -5.060 21.080 1.00 97.50 183 GLN A N 1
ATOM 1446 C CA . GLN A 1 183 ? -8.237 -4.815 22.418 1.00 97.50 183 GLN A CA 1
ATOM 1447 C C . GLN A 1 183 ? -8.963 -3.467 22.484 1.00 97.50 183 GLN A C 1
ATOM 1449 O O . GLN A 1 183 ? -10.081 -3.394 23.002 1.00 97.50 183 GLN A O 1
ATOM 1454 N N . ILE A 1 184 ? -8.360 -2.423 21.909 1.00 96.81 184 ILE A N 1
ATOM 1455 C CA . ILE A 1 184 ? -8.971 -1.096 21.773 1.00 96.81 184 ILE A CA 1
ATOM 1456 C C . ILE A 1 184 ? -10.290 -1.202 21.006 1.00 96.81 184 ILE A C 1
ATOM 1458 O O . ILE A 1 184 ? -11.309 -0.687 21.464 1.00 96.81 184 ILE A O 1
ATOM 1462 N N . TYR A 1 185 ? -10.303 -1.916 19.878 1.00 96.75 185 TYR A N 1
ATOM 1463 C CA . TYR A 1 185 ? -11.515 -2.126 19.091 1.00 96.75 185 TYR A CA 1
ATOM 1464 C C . TYR A 1 185 ? -12.611 -2.838 19.894 1.00 96.75 185 TYR A C 1
ATOM 1466 O O . TYR A 1 185 ? -13.765 -2.407 19.881 1.00 96.75 185 TYR A O 1
ATOM 1474 N N . ALA A 1 186 ? -12.267 -3.894 20.636 1.00 96.25 186 ALA A N 1
ATOM 1475 C CA . ALA A 1 186 ? -13.228 -4.621 21.462 1.00 96.25 186 ALA A CA 1
ATOM 1476 C C . ALA A 1 186 ? -13.877 -3.726 22.532 1.00 96.25 186 ALA A C 1
ATOM 1478 O O . ALA A 1 186 ? -15.075 -3.850 22.795 1.00 96.25 186 ALA A O 1
ATOM 1479 N N 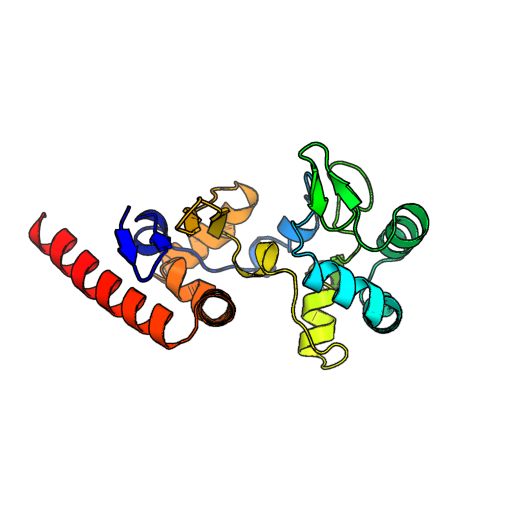. GLU A 1 187 ? -13.112 -2.819 23.141 1.00 95.19 187 GLU A N 1
ATOM 1480 C CA . GLU A 1 187 ? -13.649 -1.867 24.115 1.00 95.19 187 GLU A CA 1
ATOM 1481 C C . GLU A 1 187 ? -14.470 -0.756 23.447 1.00 95.19 187 GLU A C 1
ATOM 1483 O O . GLU A 1 187 ? -15.575 -0.446 23.897 1.00 95.19 187 GLU A O 1
ATOM 1488 N N . TRP A 1 188 ? -13.999 -0.229 22.317 1.00 94.94 188 TRP A N 1
ATOM 1489 C CA . TRP A 1 188 ? -14.713 0.764 21.514 1.00 94.94 188 TRP A CA 1
ATOM 1490 C C . TRP A 1 188 ? -16.107 0.271 21.086 1.00 94.94 188 TRP A C 1
ATOM 1492 O O . TRP A 1 188 ? -17.099 0.994 21.219 1.00 94.94 188 TRP A O 1
ATOM 1502 N N . VAL A 1 189 ? -16.224 -0.998 20.670 1.00 93.88 189 VAL A N 1
ATOM 1503 C CA . VAL A 1 189 ? -17.516 -1.626 20.335 1.00 93.88 189 VAL A CA 1
ATOM 1504 C C . VAL A 1 189 ? -18.456 -1.659 21.545 1.00 93.88 189 VAL A C 1
ATOM 1506 O O . VAL A 1 189 ? -19.634 -1.316 21.414 1.00 93.88 189 VAL A O 1
ATOM 1509 N N . LYS A 1 190 ? -17.963 -2.027 22.737 1.00 93.81 190 LYS A N 1
ATOM 1510 C CA . LYS A 1 190 ? -18.787 -2.055 23.962 1.00 93.81 190 LYS A CA 1
ATOM 1511 C C . LYS A 1 190 ? -19.295 -0.666 24.334 1.00 93.81 190 LYS A C 1
ATOM 1513 O O . LYS A 1 190 ? -20.453 -0.532 24.723 1.00 93.81 190 LYS A O 1
ATOM 1518 N N . GLN A 1 191 ? -18.456 0.361 24.213 1.00 90.19 191 GLN A N 1
ATOM 1519 C CA . GLN A 1 191 ? -18.852 1.738 24.512 1.00 90.19 191 GLN A CA 1
ATOM 1520 C C . GLN A 1 191 ? -19.957 2.221 23.565 1.00 90.19 191 GLN A C 1
ATOM 1522 O O . GLN A 1 191 ? -20.962 2.762 24.026 1.00 90.19 191 GLN A O 1
ATOM 1527 N N . ARG A 1 192 ? -19.849 1.932 22.261 1.00 86.00 192 ARG A N 1
ATOM 1528 C CA . ARG A 1 192 ? -20.899 2.279 21.282 1.00 86.00 192 ARG A CA 1
ATOM 1529 C C . ARG A 1 192 ? -22.188 1.476 21.441 1.00 86.00 192 ARG A C 1
ATOM 1531 O O . ARG A 1 192 ? -23.233 1.943 20.995 1.00 86.00 192 ARG A O 1
ATOM 1538 N N . ALA A 1 193 ? -22.129 0.291 22.045 1.00 81.38 193 ALA A N 1
ATOM 1539 C CA . ALA A 1 193 ? -23.316 -0.490 22.385 1.00 81.38 193 ALA A CA 1
ATOM 1540 C C . ALA A 1 193 ? -24.031 0.037 23.642 1.00 81.38 193 ALA A C 1
ATOM 1542 O O . ALA A 1 193 ? -25.242 -0.095 23.739 1.00 81.38 193 ALA A O 1
ATOM 1543 N N . ARG A 1 194 ? -23.298 0.638 24.591 1.00 76.44 194 ARG A N 1
ATOM 1544 C CA . ARG A 1 194 ? -23.854 1.236 25.822 1.00 76.44 194 ARG A CA 1
ATOM 1545 C C . ARG A 1 194 ? -24.439 2.636 25.619 1.00 76.44 194 ARG A C 1
ATOM 1547 O O . ARG A 1 194 ? -25.224 3.082 26.444 1.00 76.44 194 ARG A O 1
ATOM 1554 N N . GLY A 1 195 ? -24.006 3.338 24.572 1.00 62.31 195 GLY A N 1
ATOM 1555 C CA . GLY A 1 195 ? -24.481 4.677 24.210 1.00 62.31 195 GLY A CA 1
ATOM 1556 C C . GLY A 1 195 ? -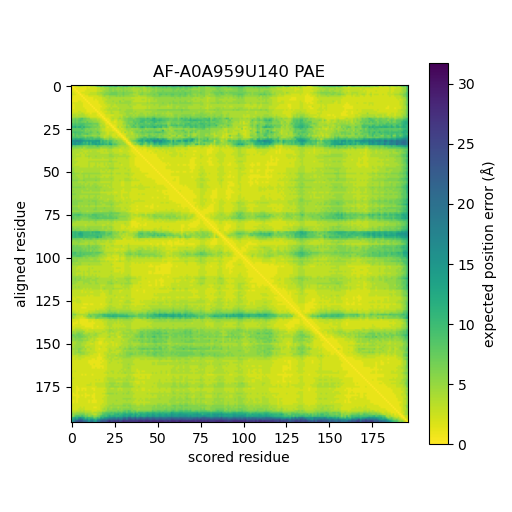25.682 4.707 23.255 1.00 62.31 195 GLY A C 1
ATOM 1557 O O . GLY A 1 195 ? -26.012 5.785 22.765 1.00 62.31 195 GLY A O 1
ATOM 1558 N N . ARG A 1 196 ? -26.293 3.555 22.952 1.00 49.09 196 ARG A N 1
ATOM 1559 C CA . ARG A 1 196 ? -27.575 3.422 22.238 1.00 49.09 196 ARG A CA 1
ATOM 1560 C C . ARG A 1 196 ? -28.629 2.882 23.191 1.00 49.09 196 ARG A C 1
ATOM 1562 O O . ARG A 1 196 ? -29.810 3.212 22.965 1.00 49.09 196 ARG A O 1
#

Solvent-accessible surface area (backbone atoms only — not comparable to full-atom values): 10445 Å² total; per-residue (Å²): 112,46,80,54,97,58,28,36,36,37,56,54,34,66,67,42,33,27,37,88,43,56,87,73,40,40,24,46,80,40,43,61,20,74,72,40,47,55,42,54,74,66,55,46,50,50,52,54,74,43,39,80,64,38,51,84,35,32,36,76,59,16,52,48,29,32,73,76,62,35,73,46,39,69,48,97,88,68,47,43,15,35,38,39,52,47,88,64,21,32,31,18,49,25,27,62,48,99,87,66,33,38,38,56,14,49,40,49,31,23,77,71,67,65,42,99,55,66,50,48,65,55,63,51,39,55,57,43,44,77,46,85,50,99,80,34,39,35,42,36,72,57,91,51,80,80,44,51,58,18,34,54,45,4,56,75,69,70,32,29,35,54,66,64,34,41,72,40,47,30,70,75,64,30,65,68,52,48,54,50,50,53,54,50,47,59,50,51,52,51,54,60,62,73,74,108

Foldseek 3Di:
DDDFDQAAEDCLLLVFFFDDDLVVLLQVVQFFDAFAFFADPVRLVQCQVLVVLLVVQFDPLLVVQCVVQNQWHQDPVRTIHATASDHRGGGSQWDADPVRRIDRSQQVSVVVVSGVDHDGLRVLLPQWDWDDDPRHTYTDGDDDPSRPVRSVVRVVVVHRNLRSSVVSCCVPPNPVRSVVVVVVSVVVVVVVVVVD

Secondary structure (DSSP, 8-state):
-EEETTEEE-THHHHSB----HHHHTTHHHHS-SS--B--HHHHHHHHHTHHHHGGGS-HHHHHHHHHH-S-EE-TTS-EEPPBSSTTS-BTTEEE-TTS-EEEHHHHHHHTTSSSS-S-HHHHSTTEEEEE-SS-EEEEE---GGGHHHHHHHHHHT-BHHHHTHHHHHHHHHHHHHHHHHHHHHHHHHHHHHT-

pLDDT: mean 92.35, std 6.28, range [49.09, 98.0]